Protein AF-A0A662W318-F1 (afdb_monomer)

Nearest PDB structures (foldseek):
  7unj-assembly1_B  TM=3.120E-01  e=8.224E+00  synthetic construct

Structure (mmCIF, N/CA/C/O backbone):
data_AF-A0A662W318-F1
#
_entry.id   AF-A0A662W318-F1
#
loop_
_atom_site.group_PDB
_atom_site.id
_atom_site.type_symbol
_atom_site.label_atom_id
_atom_site.label_alt_id
_atom_site.label_comp_id
_atom_site.label_asym_id
_atom_site.label_entity_id
_atom_site.label_seq_id
_atom_site.pdbx_PDB_ins_code
_atom_site.Cartn_x
_atom_site.Cartn_y
_atom_site.Cartn_z
_atom_site.occupancy
_atom_site.B_iso_or_equiv
_atom_site.auth_seq_id
_atom_site.auth_comp_id
_atom_site.auth_asym_id
_atom_site.auth_atom_id
_atom_site.pdbx_PDB_model_num
ATOM 1 N N . MET A 1 1 ? -10.778 3.373 23.679 1.00 73.56 1 MET A N 1
ATOM 2 C CA . MET A 1 1 ? -11.209 2.081 23.115 1.00 73.56 1 MET A CA 1
ATOM 3 C C . MET A 1 1 ? -10.577 0.962 23.907 1.00 73.56 1 MET A C 1
ATOM 5 O O . MET A 1 1 ? -9.373 1.028 24.153 1.00 73.56 1 MET A O 1
ATOM 9 N N . ASP A 1 2 ? -11.370 -0.031 24.293 1.00 78.94 2 ASP A N 1
ATOM 10 C CA . ASP A 1 2 ? -10.853 -1.264 24.883 1.00 78.94 2 ASP A CA 1
ATOM 11 C C . ASP A 1 2 ? -10.136 -2.110 23.824 1.00 78.94 2 ASP A C 1
ATOM 13 O O . ASP A 1 2 ? -10.453 -2.009 22.635 1.00 78.94 2 ASP A O 1
ATOM 17 N N . PRO A 1 3 ? -9.132 -2.912 24.213 1.00 74.19 3 PRO A N 1
ATOM 18 C CA . PRO A 1 3 ? -8.467 -3.803 23.274 1.00 74.19 3 PRO A CA 1
ATOM 19 C C . PRO A 1 3 ? -9.469 -4.770 22.649 1.00 74.19 3 PRO A C 1
ATOM 21 O O . PRO A 1 3 ? -10.308 -5.345 23.342 1.00 74.19 3 PRO A O 1
ATOM 24 N N . VAL A 1 4 ? -9.327 -5.009 21.349 1.00 80.06 4 VAL A N 1
ATOM 25 C CA . VAL A 1 4 ? -10.030 -6.113 20.701 1.00 80.06 4 VAL A CA 1
ATOM 26 C C . VAL A 1 4 ? -9.379 -7.414 21.173 1.00 80.06 4 VAL A C 1
ATOM 28 O O . VAL A 1 4 ? -8.211 -7.658 20.891 1.00 80.06 4 VAL A O 1
ATOM 31 N N . THR A 1 5 ? -10.118 -8.230 21.921 1.00 80.06 5 THR A N 1
ATOM 32 C CA . THR A 1 5 ? -9.640 -9.516 22.473 1.00 80.06 5 THR A CA 1
ATOM 33 C C . THR A 1 5 ? -10.351 -10.727 21.869 1.00 80.06 5 THR A C 1
ATOM 35 O O . THR A 1 5 ? -9.963 -11.869 22.110 1.00 80.06 5 THR A O 1
ATOM 38 N N . ASP A 1 6 ? -11.392 -10.495 21.068 1.00 86.69 6 ASP A N 1
ATOM 39 C CA . ASP A 1 6 ? -12.140 -11.553 20.400 1.00 86.69 6 ASP A CA 1
ATOM 40 C C . ASP A 1 6 ? -11.316 -12.163 19.256 1.00 86.69 6 ASP A C 1
ATOM 42 O O . ASP A 1 6 ? -10.901 -11.486 18.309 1.00 86.69 6 ASP A O 1
ATOM 46 N N . LYS A 1 7 ? -11.127 -13.484 19.329 1.00 88.31 7 LYS A N 1
ATOM 47 C CA . LYS A 1 7 ? -10.398 -14.276 18.334 1.00 88.31 7 LYS A CA 1
ATOM 48 C C . LYS A 1 7 ? -10.986 -14.149 16.928 1.00 88.31 7 LYS A C 1
ATOM 50 O O . LYS A 1 7 ? -10.227 -14.189 15.966 1.00 88.31 7 LYS A O 1
ATOM 55 N N . LYS A 1 8 ? -12.303 -13.960 16.782 1.00 91.38 8 LYS A N 1
ATOM 56 C CA . LYS A 1 8 ? -12.940 -13.788 15.464 1.00 91.38 8 LYS A CA 1
ATOM 57 C C . LYS A 1 8 ? -12.451 -12.522 14.767 1.00 91.38 8 LYS A C 1
ATOM 59 O O . LYS A 1 8 ? -12.159 -12.552 13.575 1.00 91.38 8 LYS A O 1
ATOM 64 N N . TRP A 1 9 ? -12.310 -11.433 15.520 1.00 89.81 9 TRP A N 1
ATOM 65 C CA . TRP A 1 9 ? -11.774 -10.177 15.000 1.00 89.81 9 TRP A CA 1
ATOM 66 C C . TRP A 1 9 ? -10.293 -10.285 14.656 1.00 89.81 9 TRP A C 1
ATOM 68 O O . TRP A 1 9 ? -9.877 -9.751 13.632 1.00 89.81 9 TRP A O 1
ATOM 78 N N . LEU A 1 10 ? -9.514 -11.009 15.465 1.00 93.50 10 LEU A N 1
ATOM 79 C CA . LEU A 1 10 ? -8.115 -11.298 15.152 1.00 93.50 10 LEU A CA 1
ATOM 80 C C . LEU A 1 10 ? -7.987 -12.090 13.841 1.00 93.50 10 LEU A C 1
ATOM 82 O O . LEU A 1 10 ? -7.207 -11.706 12.976 1.00 93.50 10 LEU A O 1
ATOM 86 N N . CYS A 1 11 ? -8.780 -13.150 13.654 1.00 95.38 11 CYS A N 1
ATOM 87 C CA . CYS A 1 11 ? -8.782 -13.932 12.414 1.00 95.38 11 CYS A CA 1
ATOM 88 C C . CYS A 1 11 ? -9.191 -13.092 11.198 1.00 95.38 11 CYS A C 1
ATOM 90 O O . CYS A 1 11 ? -8.521 -13.142 10.169 1.00 95.38 11 CYS A O 1
ATOM 92 N N . LEU A 1 12 ? -10.256 -12.291 11.316 1.00 95.12 12 LEU A N 1
ATOM 93 C CA . LEU A 1 12 ? -10.679 -11.390 10.243 1.00 95.12 12 LEU A CA 1
ATOM 94 C C . LEU A 1 12 ? -9.572 -10.390 9.888 1.00 95.12 12 LEU A C 1
ATOM 96 O O . LEU A 1 12 ? -9.301 -10.161 8.712 1.00 95.12 12 LEU A O 1
ATOM 100 N N . PHE A 1 13 ? -8.910 -9.829 10.901 1.00 96.69 13 PHE A N 1
ATOM 101 C CA . PHE A 1 13 ? -7.791 -8.918 10.705 1.00 96.69 13 PHE A CA 1
ATOM 102 C C . PHE A 1 13 ? -6.620 -9.597 9.992 1.00 96.69 13 PHE A C 1
ATOM 104 O O . PHE A 1 13 ? -6.065 -9.014 9.070 1.00 96.69 13 PHE A O 1
ATOM 111 N N . VAL A 1 14 ? -6.264 -10.826 10.376 1.00 97.75 14 VAL A N 1
ATOM 112 C CA . VAL A 1 14 ? -5.206 -11.605 9.712 1.00 97.75 14 VAL A CA 1
ATOM 113 C C . VAL A 1 14 ? -5.523 -11.815 8.232 1.00 97.75 14 VAL A C 1
ATOM 115 O O . VAL A 1 14 ? -4.643 -11.631 7.398 1.00 97.75 14 VAL A O 1
ATOM 118 N N . ILE A 1 15 ? -6.772 -12.144 7.893 1.00 97.56 15 ILE A N 1
ATOM 119 C CA . ILE A 1 15 ? -7.188 -12.349 6.499 1.00 97.56 15 ILE A CA 1
ATOM 120 C C . ILE A 1 15 ? -7.100 -11.037 5.715 1.00 97.56 15 ILE A C 1
ATOM 122 O O . ILE A 1 15 ? -6.403 -10.970 4.707 1.00 97.56 15 ILE A O 1
ATOM 126 N N . LEU A 1 16 ? -7.768 -9.978 6.181 1.00 96.19 16 LEU A N 1
ATOM 127 C CA . LEU A 1 16 ? -7.809 -8.700 5.461 1.00 96.19 16 LEU A CA 1
ATOM 128 C C . LEU A 1 16 ? -6.435 -8.024 5.409 1.00 96.19 16 LEU A C 1
ATOM 130 O O . LEU A 1 16 ? -6.032 -7.513 4.368 1.00 96.19 16 LEU A O 1
ATOM 134 N N . GLY A 1 17 ? -5.701 -8.052 6.519 1.00 96.56 17 GLY A N 1
ATOM 135 C CA . GLY A 1 17 ? -4.340 -7.541 6.614 1.00 96.56 17 GLY A CA 1
ATOM 136 C C . GLY A 1 17 ? -3.365 -8.342 5.757 1.00 96.56 17 GLY A C 1
ATOM 137 O O . GLY A 1 17 ? -2.474 -7.753 5.152 1.00 96.56 17 GLY A O 1
ATOM 138 N N . GLY A 1 18 ? -3.543 -9.661 5.648 1.00 96.62 18 GLY A N 1
ATOM 139 C CA . GLY A 1 18 ? -2.732 -10.503 4.773 1.00 96.62 18 GLY A CA 1
ATOM 140 C C . GLY A 1 18 ? -2.992 -10.223 3.295 1.00 96.62 18 GLY A C 1
ATOM 141 O O . GLY A 1 18 ? -2.037 -10.012 2.554 1.00 96.62 18 GLY A O 1
ATOM 142 N N . LEU A 1 19 ? -4.261 -10.093 2.890 1.00 95.44 19 LEU A N 1
ATOM 143 C CA . LEU A 1 19 ? -4.635 -9.675 1.531 1.00 95.44 19 LEU A CA 1
ATOM 144 C C . LEU A 1 19 ? -4.152 -8.254 1.196 1.00 95.44 19 LEU A C 1
ATOM 146 O O . LEU A 1 19 ? -3.750 -7.979 0.071 1.00 95.44 19 LEU A O 1
ATOM 150 N N . GLY A 1 20 ? -4.167 -7.336 2.166 1.00 94.12 20 GLY A N 1
ATOM 151 C CA . GLY A 1 20 ? -3.579 -6.007 1.992 1.00 94.12 20 GLY A CA 1
ATOM 152 C C . GLY A 1 20 ? -2.054 -6.068 1.868 1.00 94.12 20 GLY A C 1
ATOM 153 O O . GLY A 1 20 ? -1.469 -5.421 1.004 1.00 94.12 20 GLY A O 1
ATOM 154 N N . THR A 1 21 ? -1.400 -6.872 2.706 1.00 93.00 21 THR A N 1
ATOM 155 C CA . THR A 1 21 ? 0.062 -7.040 2.707 1.00 93.00 21 THR A CA 1
ATOM 156 C C . THR A 1 21 ? 0.559 -7.730 1.439 1.00 93.00 21 THR A C 1
ATOM 158 O O . THR A 1 21 ? 1.657 -7.428 0.982 1.00 93.00 21 THR A O 1
ATOM 161 N N . SER A 1 22 ? -0.230 -8.605 0.815 1.00 92.69 22 SER A N 1
ATOM 162 C CA . SER A 1 22 ? 0.161 -9.220 -0.454 1.00 92.69 22 SER A CA 1
ATOM 163 C C . SER A 1 22 ? 0.182 -8.243 -1.628 1.00 92.69 22 SER A C 1
ATOM 165 O O . SER A 1 22 ? 0.806 -8.567 -2.623 1.00 92.69 22 SER A O 1
ATOM 167 N N . LEU A 1 23 ? -0.407 -7.043 -1.516 1.00 89.62 23 LEU A N 1
ATOM 168 C CA . LEU A 1 23 ? -0.302 -5.969 -2.524 1.00 89.62 23 LEU A CA 1
ATOM 169 C C . LEU A 1 23 ? 1.053 -5.238 -2.498 1.00 89.62 23 LEU A C 1
ATOM 171 O O . LEU A 1 23 ? 1.235 -4.197 -3.127 1.00 89.62 23 LEU A O 1
ATOM 175 N N . MET A 1 24 ? 2.013 -5.736 -1.729 1.00 83.81 24 MET A N 1
ATOM 176 C CA . MET A 1 24 ? 3.369 -5.220 -1.757 1.00 83.81 24 MET A CA 1
ATOM 177 C C . MET A 1 24 ? 4.024 -5.378 -3.126 1.00 83.81 24 MET A C 1
ATOM 179 O O . MET A 1 24 ? 3.895 -6.399 -3.795 1.00 83.81 24 MET A O 1
ATOM 183 N N . VAL A 1 25 ? 4.810 -4.369 -3.479 1.00 73.75 25 VAL A N 1
ATOM 184 C CA . VAL A 1 25 ? 5.669 -4.346 -4.662 1.00 73.75 25 VAL A CA 1
ATOM 185 C C . VAL A 1 25 ? 7.140 -4.438 -4.248 1.00 73.75 25 VAL A C 1
ATOM 187 O O . VAL A 1 25 ? 7.495 -4.081 -3.124 1.00 73.75 25 VAL A O 1
ATOM 190 N N . ASN A 1 26 ? 7.984 -4.933 -5.159 1.00 67.88 26 ASN A N 1
ATOM 191 C CA . ASN A 1 26 ? 9.424 -5.138 -4.952 1.00 67.88 26 ASN A CA 1
ATOM 192 C C . ASN A 1 26 ? 10.157 -3.886 -4.463 1.00 67.88 26 ASN A C 1
ATOM 194 O O . ASN A 1 26 ? 10.869 -3.925 -3.462 1.00 67.88 26 ASN A O 1
ATOM 198 N N . ALA A 1 27 ? 9.963 -2.783 -5.181 1.00 68.62 27 ALA A N 1
ATOM 199 C CA . ALA A 1 27 ? 10.494 -1.484 -4.818 1.00 68.62 27 ALA A CA 1
ATOM 200 C C . ALA A 1 27 ? 9.381 -0.658 -4.165 1.00 68.62 27 ALA A C 1
ATOM 202 O O . ALA A 1 27 ? 8.252 -0.663 -4.663 1.00 68.62 27 ALA A O 1
ATOM 203 N N . PRO A 1 28 ? 9.667 0.057 -3.069 1.00 70.62 28 PRO A N 1
ATOM 204 C CA . PRO A 1 28 ? 8.662 0.867 -2.407 1.00 70.62 28 PRO A CA 1
ATOM 205 C C . PRO A 1 28 ? 8.172 1.998 -3.327 1.00 70.62 28 PRO A C 1
ATOM 207 O O . PRO A 1 28 ? 8.963 2.722 -3.932 1.00 70.62 28 PRO A O 1
ATOM 210 N N . ALA A 1 29 ? 6.854 2.170 -3.419 1.00 76.56 29 ALA A N 1
ATOM 211 C CA . ALA A 1 29 ? 6.245 3.243 -4.200 1.00 76.56 29 ALA A CA 1
ATOM 212 C C . ALA A 1 29 ? 6.530 4.614 -3.566 1.00 76.56 29 ALA A C 1
ATOM 214 O O . ALA A 1 29 ? 6.418 4.755 -2.348 1.00 76.56 29 ALA A O 1
ATOM 215 N N . ILE A 1 30 ? 6.806 5.647 -4.376 1.00 76.94 30 ILE A N 1
ATOM 216 C CA . ILE A 1 30 ? 7.333 6.932 -3.869 1.00 76.94 30 ILE A CA 1
ATOM 217 C C . ILE A 1 30 ? 6.446 7.614 -2.805 1.00 76.94 30 ILE A C 1
ATOM 219 O O . ILE A 1 30 ? 6.930 8.335 -1.937 1.00 76.94 30 ILE A O 1
ATOM 223 N N . PHE A 1 31 ? 5.133 7.417 -2.847 1.00 78.50 31 PHE A N 1
ATOM 224 C CA . PHE A 1 31 ? 4.226 8.026 -1.866 1.00 78.50 31 PHE A CA 1
ATOM 225 C C . PHE A 1 31 ? 3.641 7.035 -0.863 1.00 78.50 31 PHE A C 1
ATOM 227 O O . PHE A 1 31 ? 2.981 7.454 0.081 1.00 78.50 31 PHE A O 1
ATOM 234 N N . LEU A 1 32 ? 3.824 5.733 -1.083 1.00 82.44 32 LEU A N 1
ATOM 235 C CA . LEU A 1 32 ? 3.030 4.692 -0.420 1.00 82.44 32 LEU A CA 1
ATOM 236 C C . LEU A 1 32 ? 3.887 3.561 0.157 1.00 82.44 32 LEU A C 1
ATOM 238 O O . LEU A 1 32 ? 3.368 2.687 0.850 1.00 82.44 32 LEU A O 1
ATOM 242 N N . GLY A 1 33 ? 5.189 3.553 -0.133 1.00 79.38 33 GLY A N 1
ATOM 243 C CA . GLY A 1 33 ? 6.140 2.567 0.362 1.00 79.38 33 GLY A CA 1
ATOM 244 C C . GLY A 1 33 ? 5.781 1.164 -0.075 1.00 79.38 33 GLY A C 1
ATOM 245 O O . GLY A 1 33 ? 5.418 0.917 -1.223 1.00 79.38 33 GLY A O 1
ATOM 246 N N . TYR A 1 34 ? 5.813 0.247 0.883 1.00 79.19 34 TYR A N 1
ATOM 247 C CA . TYR A 1 34 ? 5.380 -1.136 0.711 1.00 79.19 34 TYR A CA 1
ATOM 248 C C . TYR A 1 34 ? 3.853 -1.307 0.861 1.00 79.19 34 TYR A C 1
ATOM 250 O O . TYR A 1 34 ? 3.370 -2.294 1.419 1.00 79.19 34 TYR A O 1
ATOM 258 N N . GLY A 1 35 ? 3.078 -0.327 0.392 1.00 81.69 35 GLY A N 1
ATOM 259 C CA . GLY A 1 35 ? 1.619 -0.359 0.342 1.00 81.69 35 GLY A CA 1
ATOM 260 C C . GLY A 1 35 ? 0.937 -0.551 1.695 1.00 81.69 35 GLY A C 1
ATOM 261 O O . GLY A 1 35 ? 1.270 0.102 2.684 1.00 81.69 35 GLY A O 1
ATOM 262 N N . PHE A 1 36 ? -0.052 -1.447 1.756 1.00 91.56 36 PHE A N 1
ATOM 263 C CA . PHE A 1 36 ? -0.890 -1.618 2.951 1.00 91.56 36 PHE A CA 1
ATOM 264 C C . PHE A 1 36 ? -0.213 -2.329 4.118 1.00 91.56 36 PHE A C 1
ATOM 266 O O . PHE A 1 36 ? -0.828 -2.464 5.179 1.00 91.56 36 PHE A O 1
ATOM 273 N N . ALA A 1 37 ? 1.035 -2.767 3.980 1.00 90.56 37 ALA A N 1
ATOM 274 C CA . ALA A 1 37 ? 1.737 -3.381 5.094 1.00 90.56 37 ALA A CA 1
ATOM 275 C C . ALA A 1 37 ? 1.864 -2.431 6.293 1.00 90.56 37 ALA A C 1
ATOM 277 O O . ALA A 1 37 ? 1.536 -2.813 7.416 1.00 90.56 37 ALA A O 1
ATOM 278 N N . TYR A 1 38 ? 2.251 -1.172 6.054 1.00 90.44 38 TYR A N 1
ATOM 279 C CA . TYR A 1 38 ? 2.326 -0.165 7.114 1.00 90.44 38 TYR A CA 1
ATOM 280 C C . TYR A 1 38 ? 0.944 0.105 7.728 1.00 90.44 38 TYR A C 1
ATOM 282 O O . TYR A 1 38 ? 0.805 0.126 8.951 1.00 90.44 38 TYR A O 1
ATOM 290 N N . LEU A 1 39 ? -0.099 0.232 6.893 1.00 93.62 39 LEU A N 1
ATOM 291 C CA . LEU A 1 39 ? -1.482 0.399 7.357 1.00 93.62 39 LEU A CA 1
ATOM 292 C C . LEU A 1 39 ? -1.905 -0.759 8.278 1.00 93.62 39 LEU A C 1
ATOM 294 O O . LEU A 1 39 ? -2.481 -0.532 9.341 1.00 93.62 39 LEU A O 1
ATOM 298 N N . THR A 1 40 ? -1.580 -1.991 7.884 1.00 95.75 40 THR A N 1
ATOM 299 C CA . THR A 1 40 ? -1.864 -3.212 8.646 1.00 95.75 40 THR A CA 1
ATOM 300 C C . THR A 1 40 ? -1.126 -3.201 9.982 1.00 95.75 40 THR A C 1
ATOM 302 O O . THR A 1 40 ? -1.735 -3.422 11.024 1.00 95.75 40 THR A O 1
ATOM 305 N N . MET A 1 41 ? 0.165 -2.872 9.997 1.00 95.88 41 MET A N 1
ATOM 306 C CA . MET A 1 41 ? 0.942 -2.764 11.237 1.00 95.88 41 MET A CA 1
ATOM 307 C C . MET A 1 41 ? 0.362 -1.701 12.180 1.00 95.88 41 MET A C 1
ATOM 309 O O . MET A 1 41 ? 0.191 -1.949 13.376 1.00 95.88 41 MET A O 1
ATOM 313 N N . LEU A 1 42 ? -0.002 -0.535 11.640 1.00 95.56 42 LEU A N 1
ATOM 314 C CA . LEU A 1 42 ? -0.526 0.577 12.424 1.00 95.56 42 LEU A CA 1
ATOM 315 C C . LEU A 1 42 ? -1.898 0.254 13.030 1.00 95.56 42 LEU A C 1
ATOM 317 O O . LEU A 1 42 ? -2.103 0.425 14.233 1.00 95.56 42 LEU A O 1
ATOM 321 N N . LEU A 1 43 ? -2.819 -0.287 12.226 1.00 96.69 43 LEU A N 1
ATOM 322 C CA . LEU A 1 43 ? -4.121 -0.738 12.717 1.00 96.69 43 LEU A CA 1
ATOM 323 C C . LEU A 1 43 ? -3.973 -1.878 13.732 1.00 96.69 43 LEU A C 1
ATOM 325 O O . LEU A 1 43 ? -4.678 -1.873 14.740 1.00 96.69 43 LEU A O 1
ATOM 329 N N . ALA A 1 44 ? -3.034 -2.809 13.539 1.00 97.31 44 ALA A N 1
ATOM 330 C CA . ALA A 1 44 ? -2.782 -3.869 14.511 1.00 97.31 44 ALA A CA 1
ATOM 331 C C . ALA A 1 44 ? -2.327 -3.295 15.864 1.00 97.31 44 ALA A C 1
ATOM 333 O O . ALA A 1 44 ? -2.894 -3.631 16.909 1.00 97.31 44 ALA A O 1
ATOM 334 N N . ALA A 1 45 ? -1.360 -2.370 15.849 1.00 97.12 45 ALA A N 1
ATOM 335 C CA . ALA A 1 45 ? -0.878 -1.686 17.048 1.00 97.12 45 ALA A CA 1
ATOM 336 C C . ALA A 1 45 ? -1.997 -0.915 17.777 1.00 97.12 45 ALA A C 1
ATOM 338 O O . ALA A 1 45 ? -2.027 -0.853 19.014 1.00 97.12 45 ALA A O 1
ATOM 339 N N . TRP A 1 46 ? -2.937 -0.352 17.017 1.00 96.69 46 TRP A N 1
ATOM 340 C CA . TRP A 1 46 ? -4.060 0.432 17.524 1.00 96.69 46 TRP A CA 1
ATOM 341 C C . TRP A 1 46 ? -5.328 -0.360 17.834 1.00 96.69 46 TRP A C 1
ATOM 343 O O . TRP A 1 46 ? -6.219 0.175 18.486 1.00 96.69 46 TRP A O 1
ATOM 353 N N . LEU A 1 47 ? -5.451 -1.626 17.462 1.00 95.69 47 LEU A N 1
ATOM 354 C CA . LEU A 1 47 ? -6.639 -2.423 17.793 1.00 95.69 47 LEU A CA 1
ATOM 355 C C . LEU A 1 47 ? -6.351 -3.461 18.878 1.00 95.69 47 LEU A C 1
ATOM 357 O O . LEU A 1 47 ? -7.192 -3.686 19.750 1.00 95.69 47 LEU A O 1
ATOM 361 N N . PHE A 1 48 ? -5.137 -4.005 18.907 1.00 96.19 48 PHE A N 1
ATOM 362 C CA . PHE A 1 48 ? -4.789 -5.147 19.747 1.00 96.19 48 PHE A CA 1
ATOM 363 C C . PHE A 1 48 ? -3.785 -4.789 20.851 1.00 96.19 48 PHE A C 1
ATOM 365 O O . PHE A 1 48 ? -3.071 -3.782 20.780 1.00 96.19 48 PHE A O 1
ATOM 372 N N . LYS A 1 49 ? -3.728 -5.612 21.909 1.00 95.75 49 LYS A N 1
ATOM 373 C CA . LYS A 1 49 ? -2.632 -5.578 22.898 1.00 95.75 49 LYS A CA 1
ATOM 374 C C . LYS A 1 49 ? -1.322 -6.049 22.248 1.00 95.75 49 LYS A C 1
ATOM 376 O O . LYS A 1 49 ? -1.389 -6.741 21.239 1.00 95.75 49 LYS A O 1
ATOM 381 N N . PRO A 1 50 ? -0.141 -5.743 22.818 1.00 96.81 50 PRO A N 1
ATOM 382 C CA . PRO A 1 50 ? 1.140 -5.983 22.146 1.00 96.81 50 PRO A CA 1
ATOM 383 C C . PRO A 1 50 ? 1.335 -7.408 21.623 1.00 96.81 50 PRO A C 1
ATOM 385 O O . PRO A 1 50 ? 1.691 -7.591 20.462 1.00 96.81 50 PRO A O 1
ATOM 388 N N . ARG A 1 51 ? 1.022 -8.420 22.444 1.00 96.31 51 ARG A N 1
ATOM 389 C CA . ARG A 1 51 ? 1.095 -9.832 22.042 1.00 96.31 51 ARG A CA 1
ATOM 390 C C . ARG A 1 51 ? 0.194 -10.136 20.843 1.00 96.31 51 ARG A C 1
ATOM 392 O O . ARG A 1 51 ? 0.640 -10.759 19.888 1.00 96.31 51 ARG A O 1
ATOM 399 N N . ASP A 1 52 ? -1.054 -9.692 20.890 1.00 96.75 52 ASP A N 1
ATOM 400 C CA . ASP A 1 52 ? -2.034 -9.976 19.843 1.00 96.75 52 ASP A CA 1
ATOM 401 C C . ASP A 1 52 ? -1.752 -9.161 18.576 1.00 96.75 52 ASP A C 1
ATOM 403 O O . ASP A 1 52 ? -1.933 -9.672 17.481 1.00 96.75 52 ASP A O 1
ATOM 407 N N . ALA A 1 53 ? -1.225 -7.938 18.704 1.00 97.25 53 ALA A N 1
ATOM 408 C CA . ALA A 1 53 ? -0.761 -7.132 17.576 1.00 97.25 53 ALA A CA 1
ATOM 409 C C . ALA A 1 53 ? 0.409 -7.815 16.849 1.00 97.25 53 ALA A C 1
ATOM 411 O O . ALA A 1 53 ? 0.413 -7.884 15.623 1.00 97.25 53 ALA A O 1
ATOM 412 N N . PHE A 1 54 ? 1.364 -8.376 17.599 1.00 97.62 54 PHE A N 1
ATOM 413 C CA . PHE A 1 54 ? 2.441 -9.191 17.034 1.00 97.62 54 PHE A CA 1
ATOM 414 C C . PHE A 1 54 ? 1.886 -10.402 16.279 1.00 97.62 54 PHE A C 1
ATOM 416 O O . PHE A 1 54 ? 2.240 -10.613 15.122 1.00 97.62 54 PHE A O 1
ATOM 423 N N . LEU A 1 55 ? 0.981 -11.168 16.899 1.00 97.38 55 LEU A N 1
ATOM 424 C CA . LEU A 1 55 ? 0.380 -12.349 16.271 1.00 97.38 55 LEU A CA 1
ATOM 425 C C . LEU A 1 55 ? -0.477 -11.992 15.049 1.00 97.38 55 LEU A C 1
ATOM 427 O O . LEU A 1 55 ? -0.462 -12.730 14.069 1.00 97.38 55 LEU A O 1
ATOM 431 N N . ALA A 1 56 ? -1.186 -10.863 15.086 1.00 97.62 56 ALA A N 1
ATOM 432 C CA . ALA A 1 56 ? -1.980 -10.357 13.972 1.00 97.62 56 ALA A CA 1
ATOM 433 C C . ALA A 1 56 ? -1.098 -10.058 12.756 1.00 97.62 56 ALA A C 1
ATOM 435 O O . ALA A 1 56 ? -1.394 -10.515 11.654 1.00 97.62 56 ALA A O 1
ATOM 436 N N . VAL A 1 57 ? 0.001 -9.324 12.959 1.00 97.94 57 VAL A N 1
ATOM 437 C CA . VAL A 1 57 ? 0.933 -8.984 11.875 1.00 97.94 57 VAL A CA 1
ATOM 438 C C . VAL A 1 57 ? 1.681 -10.218 11.393 1.00 97.94 57 VAL A C 1
ATOM 440 O O . VAL A 1 57 ? 1.795 -10.395 10.188 1.00 97.94 57 VAL A O 1
ATOM 443 N N . LEU A 1 58 ? 2.129 -11.096 12.295 1.00 97.94 58 LEU A N 1
ATOM 444 C CA . LEU A 1 58 ? 2.782 -12.352 11.920 1.00 97.94 58 LEU A CA 1
ATOM 445 C C . LEU A 1 58 ? 1.848 -13.241 11.089 1.00 97.94 58 LEU A C 1
ATOM 447 O O . LEU A 1 58 ? 2.243 -13.752 10.048 1.00 97.94 58 LEU A O 1
ATOM 451 N N . GLY A 1 59 ? 0.597 -13.401 11.521 1.00 97.88 59 GLY A N 1
ATOM 452 C CA . GLY A 1 59 ? -0.402 -14.161 10.776 1.00 97.88 59 GLY A CA 1
ATOM 453 C C . GLY A 1 59 ? -0.684 -13.549 9.405 1.00 97.88 59 GLY A C 1
ATOM 454 O O . GLY A 1 59 ? -0.725 -14.273 8.415 1.00 97.88 59 GLY A O 1
ATOM 455 N N . ALA A 1 60 ? -0.839 -12.223 9.334 1.00 97.88 60 ALA A N 1
ATOM 456 C CA . ALA A 1 60 ? -1.079 -11.509 8.082 1.00 97.88 60 ALA A CA 1
ATOM 457 C C . ALA A 1 60 ? 0.092 -11.656 7.097 1.00 97.88 60 ALA A C 1
ATOM 459 O O . ALA A 1 60 ? -0.126 -11.950 5.923 1.00 97.88 60 ALA A O 1
ATOM 460 N N . THR A 1 61 ? 1.335 -11.497 7.557 1.00 96.19 61 THR A N 1
ATOM 461 C CA . THR A 1 61 ? 2.517 -11.617 6.691 1.00 96.19 61 THR A CA 1
ATOM 462 C C . THR A 1 61 ? 2.754 -13.060 6.247 1.00 96.19 61 THR A C 1
ATOM 464 O O . THR A 1 61 ? 3.079 -13.271 5.081 1.00 96.19 61 THR A O 1
ATOM 467 N N . ILE A 1 62 ? 2.515 -14.058 7.110 1.00 97.19 62 ILE A N 1
ATOM 468 C CA . ILE A 1 62 ? 2.543 -15.481 6.726 1.00 97.19 62 ILE A CA 1
ATOM 469 C C . ILE A 1 62 ? 1.471 -15.782 5.673 1.00 97.19 62 ILE A C 1
ATOM 471 O O . ILE A 1 62 ? 1.761 -16.454 4.687 1.00 97.19 62 ILE A O 1
ATOM 475 N N . LEU A 1 63 ? 0.248 -15.270 5.846 1.00 96.94 63 LEU A N 1
ATOM 476 C CA . LEU A 1 63 ? -0.834 -15.446 4.873 1.00 96.94 63 LEU A CA 1
ATOM 477 C C . LEU A 1 63 ? -0.501 -14.796 3.519 1.00 96.94 63 LEU A C 1
ATOM 479 O O . LEU A 1 63 ? -0.887 -15.321 2.478 1.00 96.94 63 LEU A O 1
ATOM 483 N N . ALA A 1 64 ? 0.232 -13.681 3.524 1.00 95.31 64 ALA A N 1
ATOM 484 C CA . ALA A 1 64 ? 0.664 -12.995 2.311 1.00 95.31 64 ALA A CA 1
ATOM 485 C C . ALA A 1 64 ? 1.771 -13.746 1.542 1.00 95.31 64 ALA A C 1
ATOM 487 O O . ALA A 1 64 ? 1.841 -13.613 0.322 1.00 95.31 64 ALA A O 1
ATOM 488 N N . LEU A 1 65 ? 2.608 -14.551 2.217 1.00 93.50 65 LEU A N 1
ATOM 489 C CA . LEU A 1 65 ? 3.741 -15.275 1.610 1.00 93.50 65 LEU A CA 1
ATOM 490 C C . LEU A 1 65 ? 3.421 -15.994 0.289 1.00 93.50 65 LEU A C 1
ATOM 492 O O . LEU A 1 65 ? 4.140 -15.749 -0.680 1.00 93.50 65 LEU A O 1
ATOM 496 N N . PRO A 1 66 ? 2.397 -16.869 0.195 1.00 91.88 66 PRO A N 1
ATOM 497 C CA . PRO A 1 66 ? 2.117 -17.587 -1.047 1.00 91.88 66 PRO A CA 1
ATOM 498 C C . PRO A 1 66 ? 1.790 -16.645 -2.209 1.00 91.88 66 PRO A C 1
ATOM 500 O O . PRO A 1 66 ? 2.251 -16.883 -3.319 1.00 91.88 66 PRO A O 1
ATOM 503 N N . PHE A 1 67 ? 1.072 -15.549 -1.952 1.00 91.00 67 PHE A N 1
ATOM 504 C CA . PHE A 1 67 ? 0.756 -14.532 -2.962 1.00 91.00 67 PHE A CA 1
ATOM 505 C C . PHE A 1 67 ? 1.975 -13.696 -3.360 1.00 91.00 67 PHE A C 1
ATOM 507 O O . PHE A 1 67 ? 1.988 -13.087 -4.424 1.00 91.00 67 PHE A O 1
ATOM 514 N N . LEU A 1 68 ? 3.005 -13.650 -2.515 1.00 88.38 68 LEU A N 1
ATOM 515 C CA . LEU A 1 68 ? 4.224 -12.903 -2.794 1.00 88.38 68 LEU A CA 1
ATOM 516 C C . LEU A 1 68 ? 5.276 -13.749 -3.527 1.00 88.38 68 LEU A C 1
ATOM 518 O O . LEU A 1 68 ? 5.848 -13.311 -4.524 1.00 88.38 68 LEU A O 1
ATOM 522 N N . ILE A 1 69 ? 5.489 -14.987 -3.079 1.00 88.00 69 ILE A N 1
ATOM 523 C CA . ILE A 1 69 ? 6.579 -15.853 -3.550 1.00 88.00 69 ILE A CA 1
ATOM 524 C C . ILE A 1 69 ? 6.180 -16.679 -4.770 1.00 88.00 69 ILE A C 1
ATOM 526 O O . ILE A 1 69 ? 6.929 -16.703 -5.743 1.00 88.00 69 ILE A O 1
ATOM 530 N N . LEU A 1 70 ? 5.028 -17.365 -4.731 1.00 85.62 70 LEU A N 1
ATOM 531 C CA . LEU A 1 70 ? 4.639 -18.286 -5.807 1.00 85.62 70 LEU A CA 1
ATOM 532 C C . LEU A 1 70 ? 4.531 -17.589 -7.153 1.00 85.62 70 LEU A C 1
ATOM 534 O O . LEU A 1 70 ? 5.068 -18.124 -8.125 1.00 85.62 70 LEU A O 1
ATOM 538 N N . PRO A 1 71 ? 3.879 -16.416 -7.239 1.00 79.75 71 PRO A N 1
ATOM 539 C CA . PRO A 1 71 ? 3.826 -15.767 -8.517 1.00 79.75 71 PRO A CA 1
ATOM 540 C C . PRO A 1 71 ? 5.180 -15.076 -8.778 1.00 79.75 71 PRO A C 1
ATOM 542 O O . PRO A 1 71 ? 5.626 -15.119 -9.911 1.00 79.75 71 PRO A O 1
ATOM 545 N N . LYS A 1 72 ? 5.953 -14.681 -7.743 1.00 80.44 72 LYS A N 1
ATOM 546 C CA . LYS A 1 72 ? 7.241 -13.933 -7.750 1.00 80.44 72 LYS A CA 1
ATOM 547 C C . LYS A 1 72 ? 7.067 -12.408 -7.705 1.00 80.44 72 LYS A C 1
ATOM 549 O O . LYS A 1 72 ? 7.767 -11.691 -8.421 1.00 80.44 72 LYS A O 1
ATOM 554 N N . SER A 1 73 ? 6.103 -11.886 -6.938 1.00 77.31 73 SER A N 1
ATOM 555 C CA . SER A 1 73 ? 5.727 -10.446 -6.932 1.00 77.31 73 SER A CA 1
ATOM 556 C C . SER A 1 73 ? 6.650 -9.597 -6.111 1.00 77.31 73 SER A C 1
ATOM 558 O O . SER A 1 73 ? 6.924 -8.463 -6.508 1.00 77.31 73 SER A O 1
ATOM 560 N N . ALA A 1 74 ? 7.183 -10.199 -5.059 1.00 80.88 74 ALA A N 1
ATOM 561 C CA . ALA A 1 74 ? 8.270 -9.675 -4.275 1.00 80.88 74 ALA A CA 1
ATOM 562 C C . ALA A 1 74 ? 9.471 -10.642 -4.316 1.00 80.88 74 ALA A C 1
ATOM 564 O O . ALA A 1 74 ? 9.294 -11.848 -4.504 1.00 80.88 74 ALA A O 1
ATOM 565 N N . PHE A 1 75 ? 10.687 -10.136 -4.107 1.00 79.25 75 PHE A N 1
ATOM 566 C CA . PHE A 1 75 ? 11.862 -10.966 -3.856 1.00 79.25 75 PHE A CA 1
ATOM 567 C C . PHE A 1 75 ? 11.623 -11.835 -2.624 1.00 79.25 75 PHE A C 1
ATOM 569 O O . PHE A 1 75 ? 11.059 -11.379 -1.620 1.00 79.25 75 PHE A O 1
ATOM 576 N N . THR A 1 76 ? 12.051 -13.092 -2.696 1.00 85.75 76 THR A N 1
ATOM 577 C CA . THR A 1 76 ? 11.845 -14.069 -1.624 1.00 85.75 76 THR A CA 1
ATOM 578 C C . THR A 1 76 ? 12.455 -13.571 -0.317 1.00 85.75 76 THR A C 1
ATOM 580 O O . THR A 1 76 ? 11.801 -13.596 0.722 1.00 85.75 76 THR A O 1
ATOM 583 N N . GLU A 1 77 ? 13.665 -13.027 -0.375 1.00 83.69 77 GLU A N 1
ATOM 584 C CA . GLU A 1 77 ? 14.441 -12.508 0.750 1.00 83.69 77 GLU A CA 1
ATOM 585 C C . GLU A 1 77 ? 13.714 -11.341 1.424 1.00 83.69 77 GLU A C 1
ATOM 587 O O . GLU A 1 77 ? 13.498 -11.352 2.637 1.00 83.69 77 GLU A O 1
ATOM 592 N N . VAL A 1 78 ? 13.248 -10.373 0.629 1.00 80.56 78 VAL A N 1
ATOM 593 C CA . VAL A 1 78 ? 12.464 -9.223 1.109 1.00 80.56 78 VAL A CA 1
ATOM 594 C C . VAL A 1 78 ? 11.168 -9.701 1.756 1.00 80.56 78 VAL A C 1
ATOM 596 O O . VAL A 1 78 ? 10.776 -9.219 2.819 1.00 80.56 78 VAL A O 1
ATOM 599 N N . THR A 1 79 ? 10.511 -10.689 1.154 1.00 86.81 79 THR A N 1
ATOM 600 C CA . THR A 1 79 ? 9.274 -11.270 1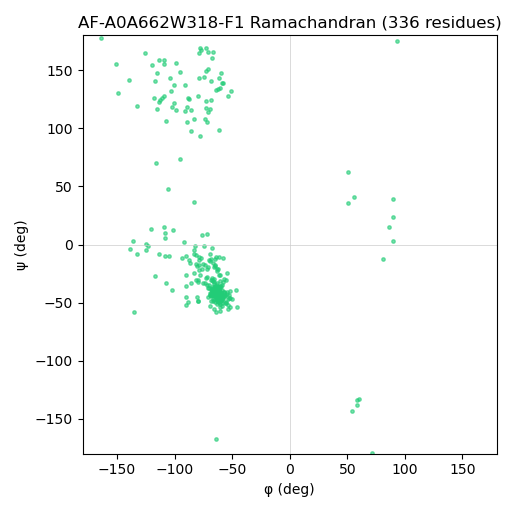.677 1.00 86.81 79 THR A CA 1
ATOM 601 C C . THR A 1 79 ? 9.503 -11.970 3.023 1.00 86.81 79 THR A C 1
ATOM 603 O O . THR A 1 79 ? 8.747 -11.744 3.970 1.00 86.81 79 THR A O 1
ATOM 606 N N . LEU A 1 80 ? 10.570 -12.761 3.153 1.00 88.69 80 LEU A N 1
ATOM 607 C CA . LEU A 1 80 ? 10.940 -13.426 4.405 1.00 88.69 80 LEU A CA 1
ATOM 608 C C . LEU A 1 80 ? 11.316 -12.413 5.494 1.00 88.69 80 LEU A C 1
ATOM 610 O O . LEU A 1 80 ? 10.840 -12.520 6.627 1.00 88.69 80 LEU A O 1
ATOM 614 N N . LEU A 1 81 ? 12.090 -11.380 5.150 1.00 85.00 81 LEU A N 1
ATOM 615 C CA . LEU A 1 81 ? 12.413 -10.285 6.067 1.00 85.00 81 LEU A CA 1
ATOM 616 C C . LEU A 1 81 ? 11.151 -9.572 6.563 1.00 85.00 81 LEU A C 1
ATOM 618 O O . LEU A 1 81 ? 11.058 -9.265 7.751 1.00 85.00 81 LEU A O 1
ATOM 622 N N . ASN A 1 82 ? 10.141 -9.374 5.709 1.00 83.81 82 ASN A N 1
ATOM 623 C CA . ASN A 1 82 ? 8.868 -8.783 6.129 1.00 83.81 82 ASN A CA 1
ATOM 624 C C . ASN A 1 82 ? 8.141 -9.622 7.187 1.00 83.81 82 ASN A C 1
ATOM 626 O O . ASN A 1 82 ? 7.544 -9.050 8.101 1.00 83.81 82 ASN A O 1
ATOM 630 N N . VAL A 1 83 ? 8.200 -10.953 7.096 1.00 92.00 83 VAL A N 1
ATOM 631 C CA . VAL A 1 83 ? 7.610 -11.849 8.104 1.00 92.00 83 VAL A CA 1
ATOM 632 C C . VAL A 1 83 ? 8.351 -11.754 9.435 1.00 92.00 83 VAL A C 1
ATOM 634 O O . VAL A 1 83 ? 7.713 -11.771 10.485 1.00 92.00 83 VAL A O 1
ATOM 637 N N . LEU A 1 84 ? 9.678 -11.616 9.409 1.00 90.56 84 LEU A N 1
ATOM 638 C CA . LEU A 1 84 ? 10.503 -11.582 10.618 1.00 90.56 84 LEU A CA 1
ATOM 639 C C . LEU A 1 84 ? 10.481 -10.210 11.308 1.00 90.56 84 LEU A C 1
ATOM 641 O O . LEU A 1 84 ? 10.266 -10.116 12.516 1.00 90.56 84 LEU A O 1
ATOM 645 N N . VAL A 1 85 ? 10.686 -9.136 10.547 1.00 90.19 85 VAL A N 1
ATOM 646 C CA . VAL A 1 85 ? 10.938 -7.793 11.088 1.00 90.19 85 VAL A CA 1
ATOM 647 C C . VAL A 1 85 ? 9.645 -7.095 11.507 1.00 90.19 85 VAL A C 1
ATOM 649 O O . VAL A 1 85 ? 9.570 -6.509 12.587 1.00 90.19 85 VAL A O 1
ATOM 652 N N . ARG A 1 86 ? 8.591 -7.147 10.688 1.00 91.75 86 ARG A N 1
ATOM 653 C CA . ARG A 1 86 ? 7.398 -6.310 10.907 1.00 91.75 86 ARG A CA 1
ATOM 654 C C . ARG A 1 86 ? 6.586 -6.656 12.153 1.00 91.75 86 ARG A C 1
ATOM 656 O O . ARG A 1 86 ? 6.135 -5.717 12.818 1.00 91.75 86 ARG A O 1
ATOM 663 N N . PRO A 1 87 ? 6.408 -7.932 12.539 1.00 95.69 87 PRO A N 1
ATOM 664 C CA . PRO A 1 87 ? 5.790 -8.258 13.820 1.00 95.69 87 PRO A CA 1
ATOM 665 C C . PRO A 1 87 ? 6.603 -7.710 15.000 1.00 95.69 87 PRO A C 1
ATOM 667 O O . PRO A 1 87 ? 6.030 -7.101 15.907 1.00 95.69 87 PRO A O 1
ATOM 670 N N . LEU A 1 88 ? 7.937 -7.844 14.951 1.00 94.38 88 LEU A N 1
ATOM 671 C CA . LEU A 1 88 ? 8.851 -7.339 15.983 1.00 94.38 88 LEU A CA 1
ATOM 672 C C . LEU A 1 88 ? 8.802 -5.817 16.109 1.00 94.38 88 LEU A C 1
ATOM 674 O O . LEU A 1 88 ? 8.860 -5.306 17.221 1.00 94.38 88 LEU A O 1
ATOM 678 N N . VAL A 1 89 ? 8.642 -5.103 14.995 1.00 92.88 89 VAL A N 1
ATOM 679 C CA . VAL A 1 89 ? 8.498 -3.640 14.963 1.00 92.88 89 VAL A CA 1
ATOM 680 C C . VAL A 1 89 ? 7.101 -3.186 15.421 1.00 92.88 89 VAL A C 1
ATOM 682 O O . VAL A 1 89 ? 6.958 -2.156 16.082 1.00 92.88 89 VAL A O 1
ATOM 685 N N . THR A 1 90 ? 6.057 -3.973 15.153 1.00 95.62 90 THR A N 1
ATOM 686 C CA . THR A 1 90 ? 4.676 -3.649 15.561 1.00 95.62 90 THR A CA 1
ATOM 687 C C . THR A 1 90 ? 4.460 -3.802 17.068 1.00 95.62 90 THR A C 1
ATOM 689 O O . THR A 1 90 ? 3.718 -3.029 17.679 1.00 95.62 90 THR A O 1
ATOM 692 N N . TYR A 1 91 ? 5.116 -4.781 17.694 1.00 96.75 91 TYR A N 1
ATOM 693 C CA . TYR A 1 91 ? 5.010 -5.036 19.131 1.00 96.75 91 TYR A CA 1
ATOM 694 C C . TYR A 1 91 ? 5.312 -3.798 20.012 1.00 96.75 91 TYR A C 1
ATOM 696 O O . TYR A 1 91 ? 4.437 -3.404 20.795 1.00 96.75 91 TYR A O 1
ATOM 704 N N . PRO A 1 92 ? 6.478 -3.124 19.895 1.00 96.25 92 PRO A N 1
ATOM 705 C CA . PRO A 1 92 ? 6.766 -1.915 20.660 1.00 96.25 92 PRO A CA 1
ATOM 706 C C . PRO A 1 92 ? 5.834 -0.759 20.284 1.00 96.25 92 PRO A C 1
ATOM 708 O O . PRO A 1 92 ? 5.400 -0.030 21.175 1.00 96.25 92 PRO A O 1
ATOM 711 N N . ALA A 1 93 ? 5.432 -0.620 19.015 1.00 95.88 93 ALA A N 1
ATOM 712 C CA . ALA A 1 93 ? 4.462 0.401 18.613 1.00 95.88 93 ALA A CA 1
ATOM 713 C C . ALA A 1 93 ? 3.100 0.222 19.309 1.00 95.88 93 ALA A C 1
ATOM 715 O O . ALA A 1 93 ? 2.481 1.211 19.712 1.00 95.88 93 ALA A O 1
ATOM 716 N N . SER A 1 94 ? 2.656 -1.022 19.522 1.00 97.19 94 SER A N 1
ATOM 717 C CA . SER A 1 94 ? 1.463 -1.321 20.322 1.00 97.19 94 SER A CA 1
ATOM 718 C C . SER A 1 94 ? 1.664 -0.955 21.798 1.00 97.19 94 SER A C 1
ATOM 720 O O . SER A 1 94 ? 0.796 -0.307 22.384 1.00 97.19 94 SER A O 1
ATOM 722 N N . ILE A 1 95 ? 2.815 -1.282 22.406 1.00 97.12 95 ILE A N 1
ATOM 723 C CA . ILE A 1 95 ? 3.128 -0.865 23.791 1.00 97.12 95 ILE A CA 1
ATOM 724 C C . ILE A 1 95 ? 3.011 0.655 23.929 1.00 97.12 95 ILE A C 1
ATOM 726 O O . ILE A 1 95 ? 2.329 1.145 24.833 1.00 97.12 95 ILE A O 1
ATOM 730 N N . ILE A 1 96 ? 3.647 1.386 23.013 1.00 96.94 96 ILE A N 1
ATOM 731 C CA . ILE A 1 96 ? 3.648 2.848 22.987 1.00 96.94 96 ILE A CA 1
ATOM 732 C C . ILE A 1 96 ? 2.229 3.372 22.801 1.00 96.94 96 ILE A C 1
ATOM 734 O O . ILE A 1 96 ? 1.827 4.272 23.530 1.00 96.94 96 ILE A O 1
ATOM 738 N N . ARG A 1 97 ? 1.415 2.776 21.920 1.00 95.44 97 ARG A N 1
ATOM 739 C CA . ARG A 1 97 ? 0.001 3.160 21.784 1.00 95.44 97 ARG A CA 1
ATOM 740 C C . ARG A 1 97 ? -0.721 3.098 23.121 1.00 95.44 97 ARG A C 1
ATOM 742 O O . ARG A 1 97 ? -1.467 4.015 23.454 1.00 95.44 97 ARG A O 1
ATOM 749 N N . TRP A 1 98 ? -0.539 2.012 23.867 1.00 94.06 98 TRP A N 1
ATOM 750 C CA . TRP A 1 98 ? -1.283 1.783 25.106 1.00 94.06 98 TRP A CA 1
ATOM 751 C C . TRP A 1 98 ? -0.788 2.637 26.277 1.00 94.06 98 TRP A C 1
ATOM 753 O O . TRP A 1 98 ? -1.520 2.777 27.252 1.00 94.06 98 TRP A O 1
ATOM 763 N N . ARG A 1 99 ? 0.416 3.213 26.181 1.00 94.38 99 ARG A N 1
ATOM 764 C CA . ARG A 1 99 ? 1.005 4.090 27.206 1.00 94.38 99 ARG A CA 1
ATOM 765 C C . ARG A 1 99 ? 0.933 5.579 26.859 1.00 94.38 99 ARG A C 1
ATOM 767 O O . ARG A 1 99 ? 0.692 6.395 27.737 1.00 94.38 99 ARG A O 1
ATOM 774 N N . ASN A 1 100 ? 1.140 5.926 25.593 1.00 95.25 100 ASN A N 1
ATOM 775 C CA . ASN A 1 100 ? 1.381 7.290 25.109 1.00 95.25 100 ASN A CA 1
ATOM 776 C C . ASN A 1 100 ? 0.398 7.728 24.007 1.00 95.25 100 ASN A C 1
ATOM 778 O O . ASN A 1 100 ? 0.413 8.884 23.592 1.00 95.25 100 ASN A O 1
ATOM 782 N N . GLY A 1 101 ? -0.472 6.830 23.540 1.00 93.94 101 GLY A N 1
ATOM 783 C CA . GLY A 1 101 ? -1.534 7.133 22.584 1.00 93.94 101 GLY A CA 1
ATOM 784 C C . GLY A 1 101 ? -1.175 6.910 21.103 1.00 93.94 101 GLY A C 1
ATOM 785 O O . GLY A 1 101 ? -0.038 6.572 20.761 1.00 93.94 101 GLY A O 1
ATOM 786 N N . PRO A 1 102 ? -2.161 7.075 20.195 1.00 93.06 102 PRO A N 1
ATOM 787 C CA . PRO A 1 102 ? -2.029 6.707 18.781 1.00 93.06 102 PRO A CA 1
ATOM 788 C C . PRO A 1 102 ? -0.978 7.508 18.004 1.00 93.06 102 PRO A C 1
ATOM 790 O O . PRO A 1 102 ? -0.271 6.932 17.184 1.00 93.06 102 PRO A O 1
ATOM 793 N N . LEU A 1 103 ? -0.843 8.813 18.274 1.00 92.81 103 LEU A N 1
ATOM 794 C CA . LEU A 1 103 ? 0.104 9.676 17.555 1.00 92.81 103 LEU A CA 1
ATOM 795 C C . LEU A 1 103 ? 1.553 9.240 17.791 1.00 92.81 103 LEU A C 1
ATOM 797 O O . LEU A 1 103 ? 2.291 9.017 16.837 1.00 92.81 103 LEU A O 1
ATOM 801 N N . VAL A 1 104 ? 1.942 9.071 19.058 1.00 93.50 104 VAL A N 1
ATOM 802 C CA . VAL A 1 104 ? 3.302 8.639 19.415 1.00 93.50 104 VAL A CA 1
ATOM 803 C C . VAL A 1 104 ? 3.571 7.244 18.856 1.00 93.50 104 VAL A C 1
ATOM 805 O O . VAL A 1 104 ? 4.635 7.003 18.305 1.00 93.50 104 VAL A O 1
ATOM 808 N N . SER A 1 105 ? 2.577 6.352 18.903 1.00 94.25 105 SER A N 1
ATOM 809 C CA . SER A 1 105 ? 2.664 5.026 18.285 1.00 94.25 105 SER A CA 1
ATOM 810 C C . SER A 1 105 ? 2.918 5.079 16.776 1.00 94.25 105 SER A C 1
ATOM 812 O O . SER A 1 105 ? 3.810 4.378 16.308 1.00 94.25 105 SER A O 1
ATOM 814 N N . ALA A 1 106 ? 2.200 5.925 16.025 1.00 92.56 106 ALA A N 1
ATOM 815 C CA . ALA A 1 106 ? 2.435 6.102 14.590 1.00 92.56 106 ALA A CA 1
ATOM 816 C C . ALA A 1 106 ? 3.840 6.630 14.302 1.00 92.56 106 ALA A C 1
ATOM 818 O O . ALA A 1 106 ? 4.538 6.061 13.471 1.00 92.56 106 ALA A O 1
ATOM 819 N N . LEU A 1 107 ? 4.272 7.677 15.013 1.00 91.06 107 LEU A N 1
ATOM 820 C CA . LEU A 1 107 ? 5.601 8.262 14.829 1.00 91.06 107 LEU A CA 1
ATOM 821 C C . LEU A 1 107 ? 6.710 7.248 15.135 1.00 91.06 107 LEU A C 1
ATOM 823 O O . LEU A 1 107 ? 7.653 7.117 14.359 1.00 91.06 107 LEU A O 1
ATOM 827 N N . SER A 1 108 ? 6.577 6.492 16.229 1.00 91.50 108 SER A N 1
ATOM 828 C CA . SER A 1 108 ? 7.524 5.431 16.578 1.00 91.50 108 SER A CA 1
ATOM 829 C C . SER A 1 108 ? 7.524 4.299 15.555 1.00 91.50 108 SER A C 1
ATOM 831 O O . SER A 1 108 ? 8.593 3.816 15.193 1.00 91.50 108 SER A O 1
ATOM 833 N N . LEU A 1 109 ? 6.350 3.888 15.065 1.00 91.69 109 LEU A N 1
ATOM 834 C CA . LEU A 1 109 ? 6.244 2.855 14.038 1.00 91.69 109 LEU A CA 1
ATOM 835 C C . LEU A 1 109 ? 6.908 3.297 12.732 1.00 91.69 109 LEU A C 1
ATOM 837 O O . LEU A 1 109 ? 7.675 2.527 12.166 1.00 91.69 109 LEU A O 1
ATOM 841 N N . THR A 1 110 ? 6.657 4.531 12.289 1.00 88.44 110 THR A N 1
ATOM 842 C CA . THR A 1 110 ? 7.302 5.109 11.102 1.00 88.44 110 THR A CA 1
ATOM 843 C C . THR A 1 110 ? 8.811 5.149 11.269 1.00 88.44 110 THR A C 1
ATOM 845 O O . THR A 1 110 ? 9.517 4.680 10.391 1.00 88.44 110 THR A O 1
ATOM 848 N N . ALA A 1 111 ? 9.318 5.636 12.406 1.00 86.81 111 ALA A N 1
ATOM 849 C CA . ALA A 1 111 ? 10.757 5.694 12.642 1.00 86.81 111 ALA A CA 1
ATOM 850 C C . ALA A 1 111 ? 11.412 4.302 12.571 1.00 86.81 111 ALA A C 1
ATOM 852 O O . ALA A 1 111 ? 12.433 4.134 11.909 1.00 86.81 111 ALA A O 1
ATOM 853 N N . LEU A 1 112 ? 10.810 3.295 13.213 1.00 86.75 112 LEU A N 1
ATOM 854 C CA . LEU A 1 112 ? 11.323 1.923 13.190 1.00 86.75 112 LEU A CA 1
ATOM 855 C C . LEU A 1 112 ? 11.245 1.292 11.792 1.00 86.75 112 LEU A C 1
ATOM 857 O O . LEU A 1 112 ? 12.170 0.589 11.391 1.00 86.75 112 LEU A O 1
ATOM 861 N N . GLU A 1 113 ? 10.161 1.537 11.056 1.00 83.50 113 GLU A N 1
ATOM 862 C CA . GLU A 1 113 ? 9.976 1.011 9.700 1.00 83.50 113 GLU A CA 1
ATOM 863 C C . GLU A 1 113 ? 10.946 1.663 8.713 1.00 83.50 113 GLU A C 1
ATOM 865 O O . GLU A 1 113 ? 11.621 0.941 7.985 1.00 83.50 113 GLU A O 1
ATOM 870 N N . SER A 1 114 ? 11.131 2.984 8.779 1.00 79.69 114 SER A N 1
ATOM 871 C CA . SER A 1 114 ? 12.118 3.699 7.968 1.00 79.69 114 SER A CA 1
ATOM 872 C C . SER A 1 114 ? 13.545 3.225 8.240 1.00 79.69 114 SER A C 1
ATOM 874 O O . SER A 1 114 ? 14.304 3.039 7.294 1.00 79.69 114 SER A O 1
ATOM 876 N N . ILE A 1 115 ? 13.918 2.970 9.502 1.00 79.69 115 ILE A N 1
ATOM 877 C CA . ILE A 1 115 ? 15.240 2.409 9.835 1.00 79.69 115 ILE A CA 1
ATOM 878 C C . ILE A 1 115 ? 15.403 1.014 9.224 1.00 79.69 115 ILE A C 1
ATOM 880 O O . ILE A 1 115 ? 16.420 0.738 8.588 1.00 79.69 115 ILE A O 1
ATOM 884 N N . ALA A 1 116 ? 14.407 0.138 9.392 1.00 78.56 116 ALA A N 1
ATOM 885 C CA . ALA A 1 116 ? 14.455 -1.214 8.842 1.00 78.56 116 ALA A CA 1
ATOM 886 C C . ALA A 1 116 ? 14.540 -1.199 7.310 1.00 78.56 116 ALA A C 1
ATOM 888 O O . ALA A 1 116 ? 15.336 -1.926 6.719 1.00 78.56 116 ALA A O 1
ATOM 889 N N . ALA A 1 117 ? 13.748 -0.348 6.668 1.00 74.56 117 ALA A N 1
ATOM 890 C CA . ALA A 1 117 ? 13.693 -0.260 5.224 1.00 74.56 117 ALA A CA 1
ATOM 891 C C . ALA A 1 117 ? 14.968 0.375 4.639 1.00 74.56 117 ALA A C 1
ATOM 893 O O . ALA A 1 117 ? 15.467 -0.112 3.626 1.00 74.56 117 ALA A O 1
ATOM 894 N N . LEU A 1 118 ? 15.552 1.379 5.310 1.00 74.88 118 LEU A N 1
ATOM 895 C CA . LEU A 1 118 ? 16.860 1.942 4.959 1.00 74.88 118 LEU A CA 1
ATOM 896 C C . LEU A 1 118 ? 17.972 0.896 5.067 1.00 74.88 118 LEU A C 1
ATOM 898 O O . LEU A 1 118 ? 18.778 0.777 4.149 1.00 74.88 118 LEU A O 1
ATOM 902 N N . ALA A 1 119 ? 17.987 0.106 6.144 1.00 74.56 119 ALA A N 1
ATOM 903 C CA . ALA A 1 119 ? 18.960 -0.969 6.309 1.00 74.56 119 ALA A CA 1
ATOM 904 C C . ALA A 1 119 ? 18.847 -2.014 5.189 1.00 74.56 119 ALA A C 1
ATOM 906 O O . ALA A 1 119 ? 19.859 -2.410 4.621 1.00 74.56 119 ALA A O 1
ATOM 907 N N . ILE A 1 120 ? 17.623 -2.420 4.829 1.00 71.88 120 ILE A N 1
ATOM 908 C CA . ILE A 1 120 ? 17.395 -3.360 3.721 1.00 71.88 120 ILE A CA 1
ATOM 909 C C . ILE A 1 120 ? 17.883 -2.764 2.401 1.00 71.88 120 ILE A C 1
ATOM 911 O O . ILE A 1 120 ? 18.572 -3.448 1.655 1.00 71.88 120 ILE A O 1
ATOM 915 N N . ALA A 1 121 ? 17.572 -1.502 2.114 1.00 68.62 121 ALA A N 1
ATOM 916 C CA . ALA A 1 121 ? 17.968 -0.896 0.850 1.00 68.62 121 ALA A CA 1
ATOM 917 C C . ALA A 1 121 ? 19.470 -0.712 0.683 1.00 68.62 121 ALA A C 1
ATOM 919 O O . ALA A 1 121 ? 19.984 -1.063 -0.374 1.00 68.62 121 ALA A O 1
ATOM 920 N N . ILE A 1 122 ? 20.167 -0.248 1.724 1.00 68.25 122 ILE A N 1
ATOM 921 C CA . ILE A 1 122 ? 21.633 -0.149 1.704 1.00 68.25 122 ILE A CA 1
ATOM 922 C C . ILE A 1 122 ? 22.253 -1.523 1.416 1.00 68.25 122 ILE A C 1
ATOM 924 O O . ILE A 1 122 ? 23.216 -1.617 0.664 1.00 68.25 122 ILE A O 1
ATOM 928 N N . LEU A 1 123 ? 21.701 -2.587 2.004 1.00 67.81 123 LEU A N 1
ATOM 929 C CA . LEU A 1 123 ? 22.251 -3.935 1.874 1.00 67.81 123 LEU A CA 1
ATOM 930 C C . LEU A 1 123 ? 21.890 -4.634 0.553 1.00 67.81 123 LEU A C 1
ATOM 932 O O . LEU A 1 123 ? 22.669 -5.472 0.111 1.00 67.81 123 LEU A O 1
ATOM 936 N N . TYR A 1 124 ? 20.729 -4.343 -0.047 1.00 64.31 124 TYR A N 1
ATOM 937 C CA . TYR A 1 124 ? 20.193 -5.127 -1.173 1.00 64.31 124 TYR A CA 1
ATOM 938 C C . TYR A 1 124 ? 20.044 -4.377 -2.493 1.00 64.31 124 TYR A C 1
ATOM 940 O O . TYR A 1 124 ? 20.030 -5.025 -3.535 1.00 64.31 124 TYR A O 1
ATOM 948 N N . TYR A 1 125 ? 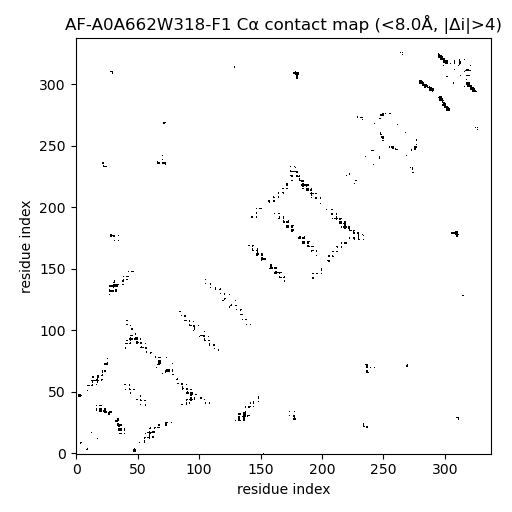19.866 -3.057 -2.474 1.00 61.59 125 TYR A N 1
ATOM 949 C CA . TYR A 1 125 ? 19.464 -2.324 -3.674 1.00 61.59 125 TYR A CA 1
ATOM 950 C C . TYR A 1 125 ? 20.412 -1.189 -4.085 1.00 61.59 125 TYR A C 1
ATOM 952 O O . TYR A 1 125 ? 20.173 -0.558 -5.109 1.00 61.59 125 TYR A O 1
ATOM 960 N N . GLY A 1 126 ? 21.482 -0.940 -3.327 1.00 57.62 126 GLY A N 1
ATOM 961 C CA . GLY A 1 126 ? 22.442 0.120 -3.641 1.00 57.62 126 GLY A CA 1
ATOM 962 C C . GLY A 1 126 ? 21.907 1.543 -3.412 1.00 57.62 126 GLY A C 1
ATOM 963 O O . GLY A 1 126 ? 20.786 1.746 -2.946 1.00 57.62 126 GLY A O 1
ATOM 964 N N . ASP A 1 127 ? 22.757 2.534 -3.701 1.00 55.78 127 ASP A N 1
ATOM 965 C CA . ASP A 1 127 ? 22.584 3.959 -3.341 1.00 55.78 127 ASP A CA 1
ATOM 966 C C . ASP A 1 127 ? 21.600 4.721 -4.267 1.00 55.78 127 ASP A C 1
ATOM 968 O O . ASP A 1 127 ? 21.126 5.819 -3.961 1.00 55.78 127 ASP A O 1
ATOM 972 N N . ASP A 1 128 ? 21.231 4.139 -5.415 1.00 53.78 128 ASP A N 1
ATOM 973 C CA . ASP A 1 128 ? 20.489 4.844 -6.463 1.00 53.78 128 ASP A CA 1
ATOM 974 C C . ASP A 1 128 ? 18.984 4.980 -6.146 1.00 53.78 128 ASP A C 1
ATOM 976 O O . ASP A 1 128 ? 18.137 4.138 -6.440 1.00 53.78 128 ASP A O 1
ATOM 980 N N . GLY A 1 129 ? 18.622 6.109 -5.530 1.00 51.03 129 GLY A N 1
ATOM 981 C CA . GLY A 1 129 ? 17.259 6.666 -5.510 1.00 51.03 129 GLY A CA 1
ATOM 982 C C . GLY A 1 129 ? 16.282 6.064 -4.495 1.00 51.03 129 GLY A C 1
ATOM 983 O O . GLY A 1 129 ? 15.236 6.659 -4.213 1.00 51.03 129 GLY A O 1
ATOM 984 N N . ILE A 1 130 ? 16.626 4.937 -3.879 1.00 55.34 130 ILE A N 1
ATOM 985 C CA . ILE A 1 130 ? 15.781 4.275 -2.879 1.00 55.34 130 ILE A CA 1
ATOM 986 C C . ILE A 1 130 ? 15.771 5.057 -1.553 1.00 55.34 130 ILE A C 1
ATOM 988 O O . ILE A 1 130 ? 14.747 5.110 -0.870 1.00 55.34 130 ILE A O 1
ATOM 992 N N . HIS A 1 131 ? 16.847 5.781 -1.234 1.00 55.59 131 HIS A N 1
ATOM 993 C CA . HIS A 1 131 ? 16.958 6.597 -0.019 1.00 55.59 131 HIS A CA 1
ATOM 994 C C . HIS A 1 131 ? 15.938 7.737 0.069 1.00 55.59 131 HIS A C 1
ATOM 996 O O . HIS A 1 131 ? 15.335 7.939 1.124 1.00 55.59 131 HIS A O 1
ATOM 1002 N N . THR A 1 132 ? 15.710 8.467 -1.031 1.00 49.09 132 THR A N 1
ATOM 1003 C CA . THR A 1 132 ? 14.742 9.582 -1.064 1.00 49.09 132 THR A CA 1
ATOM 1004 C C . THR A 1 132 ? 13.324 9.083 -0.866 1.00 49.09 132 THR A C 1
ATOM 1006 O O . THR A 1 132 ? 12.499 9.743 -0.236 1.00 49.09 132 THR A O 1
ATOM 1009 N N . GLY A 1 133 ? 13.061 7.889 -1.376 1.00 50.25 133 GLY A N 1
ATOM 1010 C CA . GLY A 1 133 ? 11.830 7.209 -1.118 1.00 50.25 133 GLY A CA 1
ATOM 1011 C C . GLY A 1 133 ? 11.646 6.846 0.364 1.00 50.25 133 GLY A C 1
ATOM 1012 O O . GLY A 1 133 ? 10.673 7.237 1.009 1.00 50.25 133 GLY A O 1
ATOM 1013 N N . LEU A 1 134 ? 12.582 6.082 0.921 1.00 53.31 134 LEU A N 1
ATOM 1014 C CA . LEU A 1 134 ? 12.419 5.356 2.187 1.00 53.31 134 LEU A CA 1
ATOM 1015 C C . LEU A 1 134 ? 12.158 6.200 3.444 1.00 53.31 134 LEU A C 1
ATOM 1017 O O . LEU A 1 134 ? 11.802 5.652 4.489 1.00 53.31 134 LEU A O 1
ATOM 1021 N N . ALA A 1 135 ? 12.302 7.521 3.367 1.00 53.19 135 ALA A N 1
ATOM 1022 C CA . ALA A 1 135 ? 12.221 8.402 4.524 1.00 53.19 135 ALA A CA 1
ATOM 1023 C C . ALA A 1 135 ? 10.789 8.720 5.016 1.00 53.19 135 ALA A C 1
ATOM 1025 O O . ALA A 1 135 ? 10.649 9.117 6.17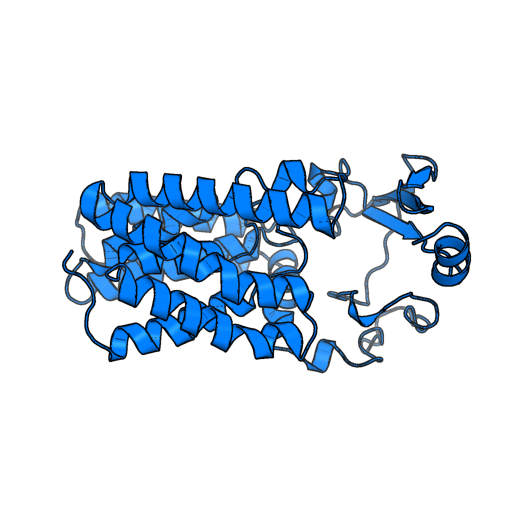1 1.00 53.19 135 ALA A O 1
ATOM 1026 N N . VAL A 1 136 ? 9.724 8.593 4.198 1.00 57.41 136 VAL A N 1
ATOM 1027 C CA . VAL A 1 136 ? 8.386 9.161 4.557 1.00 57.41 136 VAL A CA 1
ATOM 1028 C C . VAL A 1 136 ? 7.177 8.262 4.218 1.00 57.41 136 VAL A C 1
ATOM 1030 O O . VAL A 1 136 ? 6.032 8.563 4.558 1.00 57.41 136 VAL A O 1
ATOM 1033 N N . PHE A 1 137 ? 7.400 7.123 3.574 1.00 66.31 137 PHE A N 1
ATOM 1034 C CA . PHE A 1 137 ? 6.403 6.447 2.746 1.00 66.31 137 PHE A CA 1
ATOM 1035 C C . PHE A 1 137 ? 5.078 5.992 3.376 1.00 66.31 137 PHE A C 1
ATOM 1037 O O . PHE A 1 137 ? 4.022 6.174 2.776 1.00 66.31 137 PHE A O 1
ATOM 1044 N N . GLY A 1 138 ? 5.100 5.362 4.552 1.00 66.12 138 GLY A N 1
ATOM 1045 C CA . GLY A 1 138 ? 3.877 4.815 5.155 1.00 66.12 138 GLY A CA 1
ATOM 1046 C C . GLY A 1 138 ? 2.975 5.885 5.777 1.00 66.12 138 GLY A C 1
ATOM 1047 O O . GLY A 1 138 ? 1.771 5.678 5.953 1.00 66.12 138 GLY A O 1
ATOM 1048 N N . LEU A 1 139 ? 3.540 7.055 6.096 1.00 77.88 139 LEU A N 1
ATOM 1049 C CA . LEU A 1 139 ? 2.862 8.060 6.909 1.00 77.88 139 LEU A CA 1
ATOM 1050 C C . LEU A 1 139 ? 1.658 8.677 6.189 1.00 77.88 139 LEU A C 1
ATOM 1052 O O . LEU A 1 139 ? 0.683 9.026 6.850 1.00 77.88 139 LEU A O 1
ATOM 1056 N N . PHE A 1 140 ? 1.668 8.740 4.855 1.00 87.56 140 PHE A N 1
ATOM 1057 C CA . PHE A 1 140 ? 0.520 9.224 4.081 1.00 87.56 140 PHE A CA 1
ATOM 1058 C C . PHE A 1 140 ? -0.732 8.352 4.253 1.00 87.56 140 PHE A C 1
ATOM 1060 O O . PHE A 1 140 ? -1.848 8.848 4.105 1.00 87.56 140 PHE A O 1
ATOM 1067 N N . LEU A 1 141 ? -0.573 7.081 4.640 1.00 90.62 141 LEU A N 1
ATOM 1068 C CA . LEU A 1 141 ? -1.689 6.191 4.964 1.00 90.62 141 LEU A CA 1
ATOM 1069 C C . LEU A 1 141 ? -2.147 6.311 6.428 1.00 90.62 141 LEU A C 1
ATOM 1071 O O . LEU A 1 141 ? -3.261 5.897 6.755 1.00 90.62 141 LEU A O 1
ATOM 1075 N N . ALA A 1 142 ? -1.344 6.908 7.318 1.00 92.31 142 ALA A N 1
ATOM 1076 C CA . ALA A 1 142 ? -1.669 7.024 8.742 1.00 92.31 142 ALA A CA 1
ATOM 1077 C C . ALA A 1 142 ? -2.953 7.834 9.025 1.00 92.31 142 ALA A C 1
ATOM 1079 O O . ALA A 1 142 ? -3.745 7.397 9.866 1.00 92.31 142 ALA A O 1
ATOM 1080 N N . PRO A 1 143 ? -3.242 8.952 8.323 1.00 94.88 143 PRO A N 1
ATOM 1081 C CA . PRO A 1 143 ? -4.521 9.648 8.448 1.00 94.88 143 PRO A CA 1
ATOM 1082 C C . PRO A 1 143 ? -5.730 8.751 8.149 1.00 94.88 143 PRO A C 1
ATOM 1084 O O . PRO A 1 143 ? -6.711 8.763 8.895 1.00 94.88 143 PRO A O 1
ATOM 1087 N N . PHE A 1 144 ? -5.647 7.917 7.110 1.00 96.19 144 PHE A N 1
ATOM 1088 C CA . PHE A 1 144 ? -6.709 6.973 6.763 1.00 96.19 144 PHE A CA 1
ATOM 1089 C C . PHE A 1 144 ? -6.856 5.881 7.823 1.00 96.19 144 PHE A C 1
ATOM 1091 O O . PHE A 1 144 ? -7.971 5.603 8.268 1.00 96.19 144 PHE A O 1
ATOM 1098 N N . ALA A 1 145 ? -5.736 5.329 8.300 1.00 95.50 145 ALA A N 1
ATOM 1099 C CA . ALA A 1 145 ? -5.719 4.395 9.424 1.00 95.50 145 ALA A CA 1
ATOM 1100 C C . ALA A 1 145 ? -6.447 4.983 10.636 1.00 95.50 145 ALA A C 1
ATOM 1102 O O . ALA A 1 145 ? -7.229 4.302 11.297 1.00 95.50 145 ALA A O 1
ATOM 1103 N N . TYR A 1 146 ? -6.197 6.265 10.922 1.00 96.12 146 TYR A N 1
ATOM 1104 C CA . TYR A 1 146 ? -6.771 6.947 12.074 1.00 96.12 146 TYR A CA 1
ATOM 1105 C C . TYR A 1 146 ? -8.275 7.138 11.902 1.00 96.12 146 TYR A C 1
ATOM 1107 O O . TYR A 1 146 ? -9.030 6.881 12.840 1.00 96.12 146 TYR A O 1
ATOM 1115 N N . ALA A 1 147 ? -8.724 7.507 10.699 1.00 96.44 147 ALA A N 1
ATOM 1116 C CA . ALA A 1 147 ? -10.144 7.598 10.382 1.00 96.44 147 ALA A CA 1
ATOM 1117 C C . ALA A 1 147 ? -10.852 6.243 10.563 1.00 96.44 147 ALA A C 1
ATOM 1119 O O . ALA A 1 147 ? -11.894 6.185 11.218 1.00 96.44 147 ALA A O 1
ATOM 1120 N N . ILE A 1 148 ? -10.263 5.150 10.062 1.00 96.56 148 ILE A N 1
ATOM 1121 C CA . ILE A 1 148 ? -10.786 3.783 10.230 1.00 96.56 148 ILE A CA 1
ATOM 1122 C C . ILE A 1 148 ? -10.850 3.423 11.719 1.00 96.56 148 ILE A C 1
ATOM 1124 O O . ILE A 1 148 ? -11.915 3.077 12.228 1.00 96.56 148 ILE A O 1
ATOM 1128 N N . TYR A 1 149 ? -9.735 3.572 12.438 1.00 95.69 149 TYR A N 1
ATOM 1129 C CA . TYR A 1 149 ? -9.629 3.277 13.866 1.00 95.69 149 TYR A CA 1
ATOM 1130 C C . TYR A 1 149 ? -10.675 4.037 14.696 1.00 95.69 149 TYR A C 1
ATOM 1132 O O . TYR A 1 149 ? -11.415 3.433 15.471 1.00 95.69 149 TYR A O 1
ATOM 1140 N N . ARG A 1 150 ? -10.795 5.354 14.501 1.00 95.06 150 ARG A N 1
ATOM 1141 C CA . ARG A 1 150 ? -11.764 6.190 15.228 1.00 95.06 150 ARG A CA 1
ATOM 1142 C C . ARG A 1 150 ? -13.208 5.882 14.848 1.00 95.06 150 ARG A C 1
ATOM 1144 O O . ARG A 1 150 ? -14.090 6.012 15.693 1.00 95.06 150 ARG A O 1
ATOM 1151 N N . SER A 1 151 ? -13.457 5.460 13.612 1.00 94.19 151 SER A N 1
ATOM 1152 C CA . SER A 1 151 ? -14.785 5.006 13.193 1.00 94.19 151 SER A CA 1
ATOM 1153 C C . SER A 1 151 ? -15.178 3.708 13.894 1.00 94.19 151 SER A C 1
ATOM 1155 O O . SER A 1 151 ? -16.328 3.554 14.290 1.00 94.19 151 SER A O 1
ATOM 1157 N N . LEU A 1 152 ? -14.222 2.803 14.131 1.00 92.88 152 LEU A N 1
ATOM 1158 C CA . LEU A 1 152 ? -14.468 1.545 14.842 1.00 92.88 152 LEU A CA 1
ATOM 1159 C C . LEU A 1 152 ? -14.866 1.733 16.317 1.00 92.88 152 LEU A C 1
ATOM 1161 O O . LEU A 1 152 ? -15.459 0.819 16.891 1.00 92.88 152 LEU A O 1
ATOM 1165 N N . GLU A 1 153 ? -14.586 2.900 16.909 1.00 90.12 153 GLU A N 1
ATOM 1166 C CA . GLU A 1 153 ? -15.031 3.280 18.260 1.00 90.12 153 GLU A CA 1
ATOM 1167 C C . GLU A 1 153 ? -16.511 3.705 18.320 1.00 90.12 153 GLU A C 1
ATOM 1169 O O . GLU A 1 153 ? -17.062 3.862 19.410 1.00 90.12 153 GLU A O 1
ATOM 1174 N N . ARG A 1 154 ? -17.165 3.917 17.171 1.00 88.75 154 ARG A N 1
ATOM 1175 C CA . ARG A 1 154 ? -18.585 4.290 17.099 1.00 88.75 154 ARG A CA 1
ATOM 1176 C C . ARG A 1 154 ? -19.498 3.076 17.301 1.00 88.75 154 ARG A C 1
ATOM 1178 O O . ARG A 1 154 ? -19.074 1.924 17.206 1.00 88.75 154 ARG A O 1
ATOM 1185 N N . GLY A 1 155 ? -20.774 3.342 17.573 1.00 86.12 155 GLY A N 1
ATOM 1186 C CA . GLY A 1 155 ? -21.817 2.321 17.702 1.00 86.12 155 GLY A CA 1
ATOM 1187 C C . GLY A 1 155 ? -22.650 2.156 16.428 1.00 86.12 155 GLY A C 1
ATOM 1188 O O . GLY A 1 155 ? -22.758 3.076 15.620 1.00 86.12 155 GLY A O 1
ATOM 1189 N N . GLY A 1 156 ? -23.268 0.985 16.257 1.00 88.31 156 GLY A N 1
ATOM 1190 C CA . GLY A 1 156 ? -24.282 0.747 15.221 1.00 88.31 156 GLY A CA 1
ATOM 1191 C C . GLY A 1 156 ? -23.806 0.999 13.784 1.00 88.31 156 GLY A C 1
ATOM 1192 O O . GLY A 1 156 ? -22.700 0.614 13.403 1.00 88.31 156 GLY A O 1
ATOM 1193 N N . ALA A 1 157 ? -24.660 1.634 12.976 1.00 89.88 157 ALA A N 1
ATOM 1194 C CA . ALA A 1 157 ? -24.399 1.896 11.559 1.00 89.88 157 ALA A CA 1
ATOM 1195 C C . ALA A 1 157 ? -23.232 2.874 11.324 1.00 89.88 157 ALA A C 1
ATOM 1197 O O . ALA A 1 157 ? -22.491 2.712 10.358 1.00 89.88 157 ALA A O 1
ATOM 1198 N N . GLU A 1 158 ? -23.016 3.840 12.224 1.00 90.69 158 GLU A N 1
ATOM 1199 C CA . GLU A 1 158 ? -21.900 4.796 12.143 1.00 90.69 158 GLU A CA 1
ATOM 1200 C C . GLU A 1 158 ? -20.542 4.098 12.096 1.00 90.69 158 GLU A C 1
ATOM 1202 O O . GLU A 1 158 ? -19.674 4.474 11.308 1.00 90.69 158 GLU A O 1
ATOM 1207 N N . LYS A 1 159 ? -20.385 3.040 12.900 1.00 92.44 159 LYS A N 1
ATOM 1208 C CA . LYS A 1 159 ? -19.184 2.203 12.906 1.00 92.44 159 LYS A CA 1
ATOM 1209 C C . LYS A 1 159 ? -18.890 1.640 11.522 1.00 92.44 159 LYS A C 1
ATOM 1211 O O . LYS A 1 159 ? -17.765 1.725 11.038 1.00 92.44 159 LYS A O 1
ATOM 1216 N N . ILE A 1 160 ? -19.912 1.043 10.912 1.00 92.50 160 ILE A N 1
ATOM 1217 C CA . ILE A 1 160 ? -19.799 0.311 9.652 1.00 92.50 160 ILE A CA 1
ATOM 1218 C C . ILE A 1 160 ? -19.514 1.290 8.515 1.00 92.50 160 ILE A C 1
ATOM 1220 O O . ILE A 1 160 ? -18.528 1.116 7.807 1.00 92.50 160 ILE A O 1
ATOM 1224 N N . VAL A 1 161 ? -20.328 2.340 8.373 1.00 93.31 161 VAL A N 1
ATOM 1225 C CA . VAL A 1 161 ? -20.192 3.296 7.263 1.00 93.31 161 VAL A CA 1
ATOM 1226 C C . VAL A 1 161 ? -18.904 4.111 7.393 1.00 93.31 161 VAL A C 1
ATOM 1228 O O . VAL A 1 161 ? -18.221 4.311 6.394 1.00 93.31 161 VAL A O 1
ATOM 1231 N N . GLY A 1 162 ? -18.522 4.530 8.604 1.00 94.62 162 GLY A N 1
ATOM 1232 C CA . GLY A 1 162 ? -17.271 5.256 8.830 1.00 94.62 162 GLY A CA 1
ATOM 1233 C C . GLY A 1 162 ? -16.031 4.404 8.544 1.00 94.62 162 GLY A C 1
ATOM 1234 O O . GLY A 1 162 ? -15.137 4.836 7.816 1.00 94.62 162 GLY A O 1
ATOM 1235 N N . ALA A 1 163 ? -15.986 3.167 9.060 1.00 94.88 163 ALA A N 1
ATOM 1236 C CA . ALA A 1 163 ? -14.854 2.268 8.831 1.00 94.88 163 ALA A CA 1
ATOM 1237 C C . ALA A 1 163 ? -14.763 1.835 7.362 1.00 94.88 163 ALA A C 1
ATOM 1239 O O . ALA A 1 163 ? -13.663 1.798 6.807 1.00 94.88 163 ALA A O 1
ATOM 1240 N N . PHE A 1 164 ? -15.907 1.566 6.724 1.00 95.56 164 PHE A N 1
ATOM 1241 C CA . PHE A 1 164 ? -15.973 1.304 5.291 1.00 95.56 164 PHE A CA 1
ATOM 1242 C C . PHE A 1 164 ? -15.463 2.516 4.515 1.00 95.56 164 PHE A C 1
ATOM 1244 O O . PHE A 1 164 ? -14.457 2.386 3.832 1.00 95.56 164 PHE A O 1
ATOM 1251 N N . GLY A 1 165 ? -16.052 3.701 4.711 1.00 95.31 165 GLY A N 1
ATOM 1252 C CA . GLY A 1 165 ? -15.655 4.953 4.061 1.00 95.31 165 GLY A CA 1
ATOM 1253 C C . GLY A 1 165 ? -14.156 5.241 4.160 1.00 95.31 165 GLY A C 1
ATOM 1254 O O . GLY A 1 165 ? -13.518 5.525 3.148 1.00 95.31 165 GLY A O 1
ATOM 1255 N N . GLY A 1 166 ? -13.571 5.091 5.352 1.00 96.75 166 GLY A N 1
ATOM 1256 C CA . GLY A 1 166 ? -12.128 5.247 5.550 1.00 96.75 166 GLY A CA 1
ATOM 1257 C C . GLY A 1 166 ? -11.301 4.211 4.786 1.00 96.75 166 GLY A C 1
ATOM 1258 O O . GLY A 1 166 ? -10.271 4.556 4.209 1.00 96.75 166 GLY A O 1
ATOM 1259 N N . SER A 1 167 ? -11.770 2.962 4.732 1.00 96.44 167 SER A N 1
ATOM 1260 C CA . SER A 1 167 ? -11.099 1.874 4.014 1.00 96.44 167 SER A CA 1
ATOM 1261 C C . SER A 1 167 ? -11.141 2.079 2.500 1.00 96.44 167 SER A C 1
ATOM 1263 O O . SER A 1 167 ? -10.093 2.029 1.864 1.00 96.44 167 SER A O 1
ATOM 1265 N N . ILE A 1 168 ? -12.308 2.378 1.913 1.00 96.25 168 ILE A N 1
ATOM 1266 C CA . ILE A 1 168 ? -12.419 2.649 0.467 1.00 96.25 168 ILE A CA 1
ATOM 1267 C C . ILE A 1 168 ? -11.619 3.900 0.079 1.00 96.25 168 ILE A C 1
ATOM 1269 O O . ILE A 1 168 ? -10.926 3.868 -0.934 1.00 96.25 168 ILE A O 1
ATOM 1273 N N . ALA A 1 169 ? -11.655 4.972 0.879 1.00 97.38 169 ALA A N 1
ATOM 1274 C CA . ALA A 1 169 ? -10.853 6.165 0.603 1.00 97.38 169 ALA A CA 1
ATOM 1275 C C . ALA A 1 169 ? -9.347 5.855 0.632 1.00 97.38 169 ALA A C 1
ATOM 1277 O O . ALA A 1 169 ? -8.609 6.308 -0.237 1.00 97.38 169 ALA A O 1
ATOM 1278 N N . CYS A 1 170 ? -8.896 5.032 1.584 1.00 96.38 170 CYS A N 1
ATOM 1279 C CA . CYS A 1 170 ? -7.511 4.570 1.644 1.00 96.38 170 CYS A CA 1
ATOM 1280 C C . CYS A 1 170 ? -7.133 3.733 0.416 1.00 96.38 170 CYS A C 1
ATOM 1282 O O . CYS A 1 170 ? -6.077 3.944 -0.178 1.00 96.38 170 CYS A O 1
ATOM 1284 N N . ILE A 1 171 ? -8.015 2.814 0.015 1.00 95.50 171 ILE A N 1
ATOM 1285 C CA . ILE A 1 171 ? -7.823 1.943 -1.146 1.00 95.50 171 ILE A CA 1
ATOM 1286 C C . ILE A 1 171 ? -7.718 2.760 -2.432 1.00 95.50 171 ILE A C 1
ATOM 1288 O O . ILE A 1 171 ? -6.762 2.594 -3.187 1.00 95.50 171 ILE A O 1
ATOM 1292 N N . ALA A 1 172 ? -8.651 3.682 -2.656 1.00 96.25 172 ALA A N 1
ATOM 1293 C CA . ALA A 1 172 ? -8.631 4.557 -3.821 1.00 96.25 172 ALA A CA 1
ATOM 1294 C C . ALA A 1 172 ? -7.396 5.469 -3.836 1.00 96.25 172 ALA A C 1
ATOM 1296 O O . ALA A 1 172 ? -6.772 5.628 -4.884 1.00 96.25 172 ALA A O 1
ATOM 1297 N N . PHE A 1 173 ? -6.984 5.996 -2.678 1.00 95.44 173 PHE A N 1
ATOM 1298 C CA . PHE A 1 173 ? -5.756 6.778 -2.565 1.00 95.44 173 PHE A CA 1
ATOM 1299 C C . PHE A 1 173 ? -4.518 5.951 -2.936 1.00 95.44 173 PHE A C 1
ATOM 1301 O O . PHE A 1 173 ? -3.709 6.385 -3.755 1.00 95.44 173 PHE A O 1
ATOM 1308 N N . TYR A 1 174 ? -4.399 4.731 -2.412 1.00 93.31 174 TYR A N 1
ATOM 1309 C CA . TYR A 1 174 ? -3.300 3.827 -2.746 1.00 93.31 174 TYR A CA 1
ATOM 1310 C C . TYR A 1 174 ? -3.246 3.522 -4.252 1.00 93.31 174 TYR A C 1
ATOM 1312 O O . TYR A 1 174 ? -2.229 3.764 -4.906 1.00 93.31 174 TYR A O 1
ATOM 1320 N N . PHE A 1 175 ? -4.363 3.081 -4.837 1.00 93.12 175 PHE A N 1
ATOM 1321 C CA . PHE A 1 175 ? -4.424 2.777 -6.269 1.00 93.12 175 PHE A CA 1
ATOM 1322 C C . PHE A 1 175 ? -4.267 4.010 -7.158 1.00 93.12 175 PHE A C 1
ATOM 1324 O O . PHE A 1 175 ? -3.978 3.857 -8.337 1.00 93.12 175 PHE A O 1
ATOM 1331 N N . SER A 1 176 ? -4.417 5.225 -6.632 1.00 94.00 176 SER A N 1
ATOM 1332 C CA . SER A 1 176 ? -4.203 6.449 -7.407 1.00 94.00 176 SER A CA 1
ATOM 1333 C C . SER A 1 176 ? -2.738 6.866 -7.546 1.00 94.00 176 SER A C 1
ATOM 1335 O O . SER A 1 176 ? -2.433 7.682 -8.413 1.00 94.00 176 SER A O 1
ATOM 1337 N N . LEU A 1 177 ? -1.836 6.339 -6.709 1.00 89.56 177 LEU A N 1
ATOM 1338 C CA . LEU A 1 177 ? -0.453 6.830 -6.608 1.00 89.56 177 LEU A CA 1
ATOM 1339 C C . LEU A 1 177 ? 0.616 5.727 -6.539 1.00 89.56 177 LEU A C 1
ATOM 1341 O O . LEU A 1 177 ? 1.795 6.050 -6.397 1.00 89.56 177 LEU A O 1
ATOM 1345 N N . ILE A 1 178 ? 0.247 4.445 -6.642 1.00 87.94 178 ILE A N 1
ATOM 1346 C CA . ILE A 1 178 ? 1.212 3.333 -6.567 1.00 87.94 178 ILE A CA 1
ATOM 1347 C C . ILE A 1 178 ? 2.263 3.380 -7.681 1.00 87.94 178 ILE A C 1
ATOM 1349 O O . ILE A 1 178 ? 3.453 3.239 -7.400 1.00 87.94 178 ILE A O 1
ATOM 1353 N N . THR A 1 179 ? 1.853 3.596 -8.931 1.00 87.31 179 THR A N 1
ATOM 1354 C CA . THR A 1 179 ? 2.772 3.601 -10.077 1.00 87.31 179 THR A CA 1
ATOM 1355 C C . THR A 1 179 ? 2.484 4.771 -10.999 1.00 87.31 179 THR A C 1
ATOM 1357 O O . THR A 1 179 ? 3.354 5.616 -11.173 1.00 87.31 179 THR A O 1
ATOM 1360 N N . PHE A 1 180 ? 1.270 4.876 -11.532 1.00 90.19 180 PHE A N 1
ATOM 1361 C CA . PHE A 1 180 ? 0.843 5.947 -12.431 1.00 90.19 180 PHE A CA 1
ATOM 1362 C C . PHE A 1 180 ? -0.034 6.960 -11.685 1.00 90.19 180 PHE A C 1
ATOM 1364 O O . PHE A 1 180 ? -0.958 6.556 -10.982 1.00 90.19 180 PHE A O 1
ATOM 1371 N N . PRO A 1 181 ? 0.210 8.274 -11.799 1.00 91.19 181 PRO A N 1
ATOM 1372 C CA . PRO A 1 181 ? -0.559 9.258 -11.046 1.00 91.19 181 PRO A CA 1
ATOM 1373 C C . PRO A 1 181 ? -1.981 9.436 -11.610 1.00 91.19 181 PRO A C 1
ATOM 1375 O O . PRO A 1 181 ? -2.186 10.078 -12.637 1.00 91.19 181 PRO A O 1
ATOM 1378 N N . ALA A 1 182 ? -2.987 8.947 -10.884 1.00 94.00 182 ALA A N 1
ATOM 1379 C CA . ALA A 1 182 ? -4.407 9.220 -11.113 1.00 94.00 182 ALA A CA 1
ATOM 1380 C C . ALA A 1 182 ? -4.873 10.383 -10.215 1.00 94.00 182 ALA A C 1
ATOM 1382 O O . ALA A 1 182 ? -5.565 10.206 -9.208 1.00 94.00 182 ALA A O 1
ATOM 1383 N N . VAL A 1 183 ? -4.462 11.601 -10.584 1.00 92.06 183 VAL A N 1
ATOM 1384 C CA . VAL A 1 183 ? -4.643 12.822 -9.773 1.00 92.06 183 VAL A CA 1
ATOM 1385 C C . VAL A 1 183 ? -6.096 13.060 -9.322 1.00 92.06 183 VAL A C 1
ATOM 1387 O O . VAL A 1 183 ? -6.288 13.325 -8.133 1.00 92.06 183 VAL A O 1
ATOM 1390 N N . PRO A 1 184 ? -7.134 12.932 -10.179 1.00 94.19 184 PRO A N 1
ATOM 1391 C CA . PRO A 1 184 ? -8.518 13.134 -9.741 1.00 94.19 184 PRO A CA 1
ATOM 1392 C C . PRO A 1 184 ? -8.931 12.169 -8.624 1.00 94.19 184 PRO A C 1
ATOM 1394 O O . PRO A 1 184 ? -9.523 12.585 -7.628 1.00 94.19 184 PRO A O 1
ATOM 1397 N N . THR A 1 185 ? -8.567 10.890 -8.746 1.00 96.38 185 THR A N 1
ATOM 1398 C CA . THR A 1 185 ? -8.861 9.866 -7.737 1.00 96.38 185 THR A CA 1
ATOM 1399 C C . THR A 1 185 ? -8.137 10.155 -6.422 1.00 96.38 185 THR A C 1
ATOM 1401 O O . THR A 1 185 ? -8.746 10.048 -5.354 1.00 96.38 185 THR A O 1
ATOM 1404 N N . ALA A 1 186 ? -6.870 10.579 -6.485 1.00 95.31 186 ALA A N 1
ATOM 1405 C CA . ALA A 1 186 ? -6.083 10.939 -5.306 1.00 95.31 186 ALA A CA 1
ATOM 1406 C C . ALA A 1 186 ? -6.723 12.105 -4.535 1.00 95.31 186 ALA A C 1
ATOM 1408 O O . ALA A 1 186 ? -6.945 12.012 -3.325 1.00 95.31 186 ALA A O 1
ATOM 1409 N N . LEU A 1 187 ? -7.081 13.182 -5.246 1.00 96.56 187 LEU A N 1
ATOM 1410 C CA . LEU A 1 187 ? -7.701 14.372 -4.659 1.00 96.56 187 LEU A CA 1
ATOM 1411 C C . LEU A 1 187 ? -9.053 14.052 -4.020 1.00 96.56 187 LEU A C 1
ATOM 1413 O O . LEU A 1 187 ? -9.296 14.434 -2.876 1.00 96.56 187 LEU A O 1
ATOM 1417 N N . LEU A 1 188 ? -9.919 13.315 -4.718 1.00 97.62 188 LEU A N 1
ATOM 1418 C CA . LEU A 1 188 ? -11.235 12.956 -4.188 1.00 97.62 188 LEU A CA 1
ATOM 1419 C C . LEU A 1 188 ? -11.136 12.000 -2.987 1.00 97.62 188 LEU A C 1
ATOM 1421 O O . LEU A 1 188 ? -11.922 12.123 -2.048 1.00 97.62 188 LEU A O 1
ATOM 1425 N N . SER A 1 189 ? -10.121 11.133 -2.943 1.00 97.69 189 SER A N 1
ATOM 1426 C CA . SER A 1 189 ? -9.833 10.301 -1.765 1.00 97.69 189 SER A CA 1
ATOM 1427 C C . SER A 1 189 ? -9.400 11.135 -0.552 1.00 97.69 189 SER A C 1
ATOM 1429 O O . SER A 1 189 ? -9.835 10.867 0.569 1.00 97.69 189 SER A O 1
ATOM 1431 N N . ILE A 1 190 ? -8.600 12.188 -0.766 1.00 97.38 190 ILE A N 1
ATOM 1432 C CA . ILE A 1 190 ? -8.231 13.147 0.288 1.00 97.38 190 ILE A CA 1
ATOM 1433 C C . ILE A 1 190 ? -9.460 13.934 0.760 1.00 97.38 190 ILE A C 1
ATOM 1435 O O . ILE A 1 190 ? -9.659 14.086 1.963 1.00 97.38 190 ILE A O 1
ATOM 1439 N N . ILE A 1 191 ? -10.321 14.401 -0.150 1.00 98.06 191 ILE A N 1
ATOM 1440 C CA . ILE A 1 191 ? -11.559 15.105 0.226 1.00 98.06 191 ILE A CA 1
ATOM 1441 C C . ILE A 1 191 ? -12.465 14.192 1.062 1.00 98.06 191 ILE A C 1
ATOM 1443 O O . ILE A 1 191 ? -12.966 14.619 2.103 1.00 98.06 191 ILE A O 1
ATOM 1447 N N . ALA A 1 192 ? -12.629 12.927 0.667 1.00 97.81 192 ALA A N 1
ATOM 1448 C CA . ALA A 1 192 ? -13.388 11.951 1.443 1.00 97.81 192 ALA A CA 1
ATOM 1449 C C . ALA A 1 192 ? -12.798 11.743 2.850 1.00 97.81 192 ALA A C 1
ATOM 1451 O O . ALA A 1 192 ? -13.542 11.707 3.831 1.00 97.81 192 ALA A O 1
ATOM 1452 N N . LEU A 1 193 ? -11.468 11.685 2.977 1.00 97.94 193 LEU A N 1
ATOM 1453 C CA . LEU A 1 193 ? -10.791 11.631 4.274 1.00 97.94 193 LEU A CA 1
ATOM 1454 C C . LEU A 1 193 ? -11.065 12.880 5.130 1.00 97.94 193 LEU A C 1
ATOM 1456 O O . LEU A 1 193 ? -11.358 12.756 6.320 1.00 97.94 193 LEU A O 1
ATOM 1460 N N . LEU A 1 194 ? -11.001 14.079 4.545 1.00 97.75 194 LEU A N 1
ATOM 1461 C CA . LEU A 1 194 ? -11.287 15.329 5.257 1.00 97.75 194 LEU A CA 1
ATOM 1462 C C . LEU A 1 194 ? -12.739 15.382 5.749 1.00 97.75 194 LEU A C 1
ATOM 1464 O O . LEU A 1 194 ? -12.986 15.792 6.885 1.00 97.75 194 LEU A O 1
ATOM 1468 N N . LEU A 1 195 ? -13.688 14.908 4.939 1.00 96.38 195 LEU A N 1
ATOM 1469 C CA . LEU A 1 195 ? -15.088 14.765 5.344 1.00 96.38 195 LEU A CA 1
ATOM 1470 C C . LEU A 1 195 ? -15.245 13.774 6.501 1.00 96.38 195 LEU A C 1
ATOM 1472 O O . LEU A 1 195 ? -15.973 14.059 7.452 1.00 96.38 195 LEU A O 1
ATOM 1476 N N . LEU A 1 196 ? -14.527 12.648 6.474 1.00 96.06 196 LEU A N 1
ATOM 1477 C CA . LEU A 1 196 ? -14.517 11.699 7.588 1.00 96.06 196 LEU A CA 1
ATOM 1478 C C . LEU A 1 196 ? -13.948 12.327 8.864 1.00 96.06 196 LEU A C 1
ATOM 1480 O O . LEU A 1 196 ? -14.508 12.121 9.939 1.00 96.06 196 LEU A O 1
ATOM 1484 N N . PHE A 1 197 ? -12.887 13.132 8.783 1.00 96.50 197 PHE A N 1
ATOM 1485 C CA . PHE A 1 197 ? -12.374 13.854 9.951 1.00 96.50 197 PHE A CA 1
ATOM 1486 C C . PHE A 1 197 ? -13.356 14.891 10.482 1.00 96.50 197 PHE A C 1
ATOM 1488 O O . PHE A 1 197 ? -13.577 14.951 11.693 1.00 96.50 197 PHE A O 1
ATOM 1495 N N . TYR A 1 198 ? -13.991 15.656 9.598 1.00 95.50 198 TYR A N 1
ATOM 1496 C CA . TYR A 1 198 ? -15.043 16.586 9.988 1.00 95.50 198 TYR A CA 1
ATOM 1497 C C . TYR A 1 198 ? -16.189 15.858 10.708 1.00 95.50 198 TYR A C 1
ATOM 1499 O O . TYR A 1 198 ? -16.583 16.251 11.809 1.00 95.50 198 TYR A O 1
ATOM 1507 N N . TRP A 1 199 ? -16.651 14.738 10.149 1.00 94.94 199 TRP A N 1
ATOM 1508 C CA . TRP A 1 199 ? -17.671 13.883 10.752 1.00 94.94 199 TRP A CA 1
ATOM 1509 C C . TRP A 1 199 ? -17.254 13.345 12.128 1.00 94.94 199 TRP A C 1
ATOM 1511 O O . TRP A 1 199 ? -18.025 13.412 13.093 1.00 94.94 199 TRP A O 1
ATOM 1521 N N . LEU A 1 200 ? -16.011 12.870 12.258 1.00 92.75 200 LEU A N 1
ATOM 1522 C CA . LEU A 1 200 ? -15.476 12.360 13.520 1.00 92.75 200 LEU A CA 1
ATOM 1523 C C . LEU A 1 200 ? -15.467 13.425 14.626 1.00 92.75 200 LEU A C 1
ATOM 1525 O O . LEU A 1 200 ? -15.648 13.065 15.794 1.00 92.75 200 LEU A O 1
ATOM 1529 N N . VAL A 1 201 ? -15.297 14.703 14.276 1.00 91.69 201 VAL A N 1
ATOM 1530 C CA . VAL A 1 201 ? -15.354 15.834 15.214 1.00 91.69 201 VAL A CA 1
ATOM 1531 C C . VAL A 1 201 ? -16.798 16.225 15.536 1.00 91.69 201 VAL A C 1
ATOM 1533 O O . VAL A 1 201 ? -17.139 16.367 16.709 1.00 91.69 201 VAL A O 1
ATOM 1536 N N . ARG A 1 202 ? -17.655 16.381 14.520 1.00 88.00 202 ARG A N 1
ATOM 1537 C CA . ARG A 1 202 ? -19.021 16.913 14.681 1.00 88.00 202 ARG A CA 1
ATOM 1538 C C . ARG A 1 202 ? -20.035 15.905 15.220 1.00 88.00 202 ARG A C 1
ATOM 1540 O O . ARG A 1 202 ? -21.051 16.323 15.760 1.00 88.00 202 ARG A O 1
ATOM 1547 N N . ARG A 1 203 ? -19.731 14.601 15.149 1.00 77.62 203 ARG A N 1
ATOM 1548 C CA . ARG A 1 203 ? -20.614 13.498 15.585 1.00 77.62 203 ARG A CA 1
ATOM 1549 C C . ARG A 1 203 ? -21.992 13.532 14.916 1.00 77.62 203 ARG A C 1
ATOM 1551 O O . ARG A 1 203 ? -23.008 13.298 15.560 1.00 77.62 203 ARG A O 1
ATOM 1558 N N . GLU A 1 204 ? -22.003 13.833 13.629 1.00 74.88 204 GLU A N 1
ATOM 1559 C CA . GLU A 1 204 ? -23.220 13.785 12.824 1.00 74.88 204 GLU A CA 1
ATOM 1560 C C . GLU A 1 204 ? -23.575 12.333 12.470 1.00 74.88 204 GLU A C 1
ATOM 1562 O O . GLU A 1 204 ? -22.764 11.427 12.658 1.00 74.88 204 GLU A O 1
ATOM 1567 N N . GLY A 1 205 ? -24.786 12.095 11.961 1.00 85.12 205 GLY A N 1
ATOM 1568 C CA . GLY A 1 205 ? -25.205 10.759 11.528 1.00 85.12 205 GLY A CA 1
ATOM 1569 C C . GLY A 1 205 ? -24.387 10.211 10.347 1.00 85.12 205 GLY A C 1
ATOM 1570 O O . GLY A 1 205 ? -23.361 10.753 9.939 1.00 85.12 205 GLY A O 1
ATOM 1571 N N . VAL A 1 206 ? -24.865 9.126 9.736 1.00 90.81 206 VAL A N 1
ATOM 1572 C CA . VAL A 1 206 ? -24.136 8.394 8.676 1.00 90.81 206 VAL A CA 1
ATOM 1573 C C . VAL A 1 206 ? -23.988 9.144 7.343 1.00 90.81 206 VAL A C 1
ATOM 1575 O O . VAL A 1 206 ? -23.264 8.683 6.461 1.00 90.81 206 VAL A O 1
ATOM 1578 N N . THR A 1 207 ? -24.649 10.292 7.182 1.00 93.25 207 THR A N 1
ATOM 1579 C CA . THR A 1 207 ? -24.730 11.034 5.917 1.00 93.25 207 THR A CA 1
ATOM 1580 C C . THR A 1 207 ? -23.365 11.481 5.401 1.00 93.25 207 THR A C 1
ATOM 1582 O O . THR A 1 207 ? -23.063 11.270 4.230 1.00 93.25 207 THR A O 1
ATOM 1585 N N . ILE A 1 208 ? -22.510 12.059 6.251 1.00 92.69 208 ILE A N 1
ATOM 1586 C CA . ILE A 1 208 ? -21.201 12.565 5.805 1.00 92.69 208 ILE A CA 1
ATOM 1587 C C . ILE A 1 208 ? -20.272 11.428 5.353 1.00 92.69 208 ILE A C 1
ATOM 1589 O O . ILE A 1 208 ? -19.730 11.520 4.250 1.00 92.69 208 ILE A O 1
ATOM 1593 N N . PRO A 1 209 ? -20.110 10.334 6.122 1.00 91.50 209 PRO A N 1
ATOM 1594 C CA . PRO A 1 209 ? -19.388 9.158 5.648 1.00 91.50 209 PRO A CA 1
ATOM 1595 C C . PRO A 1 209 ? -19.933 8.604 4.327 1.00 91.50 209 PRO A C 1
ATOM 1597 O O . PRO A 1 209 ? -19.150 8.252 3.447 1.00 91.50 209 PRO A O 1
ATOM 1600 N N . ALA A 1 210 ? -21.259 8.570 4.155 1.00 93.75 210 ALA A N 1
ATOM 1601 C CA . ALA A 1 210 ? -21.883 8.112 2.915 1.00 93.75 210 ALA A CA 1
ATOM 1602 C C . ALA A 1 210 ? -21.555 9.028 1.721 1.00 93.75 210 ALA A C 1
ATOM 1604 O O . ALA A 1 210 ? -21.225 8.533 0.645 1.00 93.75 210 ALA A O 1
ATOM 1605 N N . ILE A 1 211 ? -21.560 10.352 1.912 1.00 95.62 211 ILE A N 1
ATOM 1606 C CA . ILE A 1 211 ? -21.107 11.312 0.892 1.00 95.62 211 ILE A CA 1
ATOM 1607 C C . ILE A 1 211 ? -19.635 11.065 0.539 1.00 95.62 211 ILE A C 1
ATOM 1609 O O . ILE A 1 211 ? -19.285 11.044 -0.640 1.00 95.62 211 ILE A O 1
ATOM 1613 N N . GLY A 1 212 ? -18.782 10.819 1.539 1.00 94.38 212 GLY A N 1
ATOM 1614 C CA . GLY A 1 212 ? -17.379 10.459 1.321 1.00 94.38 212 GLY A CA 1
ATOM 1615 C C . GLY A 1 212 ? -17.222 9.226 0.424 1.00 94.38 212 GLY A C 1
ATOM 1616 O O . GLY A 1 212 ? -16.432 9.252 -0.515 1.00 94.38 212 GLY A O 1
ATOM 1617 N N . VAL A 1 213 ? -18.026 8.180 0.646 1.00 94.75 213 VAL A N 1
ATOM 1618 C CA . VAL A 1 213 ? -18.054 6.978 -0.211 1.00 94.75 213 VAL A CA 1
ATOM 1619 C C . VAL A 1 213 ? -18.425 7.330 -1.654 1.00 94.75 213 VAL A C 1
ATOM 1621 O O . VAL A 1 213 ? -17.731 6.911 -2.578 1.00 94.75 213 VAL A O 1
ATOM 1624 N N . VAL A 1 214 ? -19.476 8.130 -1.859 1.00 96.62 214 VAL A N 1
ATOM 1625 C CA . VAL A 1 214 ? -19.909 8.555 -3.203 1.00 96.62 214 VAL A CA 1
ATOM 1626 C C . VAL A 1 214 ? -18.807 9.343 -3.917 1.00 96.62 214 VAL A C 1
ATOM 1628 O O . VAL A 1 214 ? -18.534 9.091 -5.090 1.00 96.62 214 VAL A O 1
ATOM 1631 N N . ILE A 1 215 ? -18.124 10.247 -3.210 1.00 96.25 215 ILE A N 1
ATOM 1632 C CA . ILE A 1 215 ? -16.997 11.020 -3.750 1.00 96.25 215 ILE A CA 1
ATOM 1633 C C . ILE A 1 215 ? -15.868 10.102 -4.223 1.00 96.25 215 ILE A C 1
ATOM 1635 O O . ILE A 1 215 ? -15.316 10.320 -5.302 1.00 96.25 215 ILE A O 1
ATOM 1639 N N . VAL A 1 216 ? -15.544 9.056 -3.458 1.00 95.00 216 VAL A N 1
ATOM 1640 C CA . VAL A 1 216 ? -14.517 8.093 -3.873 1.00 95.00 216 VAL A CA 1
ATOM 1641 C C . VAL A 1 216 ? -14.952 7.326 -5.122 1.00 95.00 216 VAL A C 1
ATOM 1643 O O . VAL A 1 216 ? -14.148 7.171 -6.037 1.00 95.00 216 VAL A O 1
ATOM 1646 N N . VAL A 1 217 ? -16.217 6.902 -5.212 1.00 95.00 217 VAL A N 1
ATOM 1647 C CA . VAL A 1 217 ? -16.750 6.228 -6.412 1.00 95.00 217 VAL A CA 1
ATOM 1648 C C . VAL A 1 217 ? -16.637 7.125 -7.648 1.00 95.00 217 VAL A C 1
ATOM 1650 O O . VAL A 1 217 ? -16.172 6.669 -8.693 1.00 95.00 217 VAL A O 1
ATOM 1653 N N . ILE A 1 218 ? -16.981 8.410 -7.523 1.00 95.69 218 ILE A N 1
ATOM 1654 C CA . ILE A 1 218 ? -16.789 9.395 -8.598 1.00 95.69 218 ILE A CA 1
ATOM 1655 C C . ILE A 1 218 ? -15.302 9.499 -8.960 1.00 95.69 218 ILE A C 1
ATOM 1657 O O . ILE A 1 218 ? -14.949 9.481 -10.137 1.00 95.69 218 ILE A O 1
ATOM 1661 N N . GLY A 1 219 ? -14.415 9.548 -7.965 1.00 93.50 219 GLY A N 1
ATOM 1662 C CA . GLY A 1 219 ? -12.974 9.603 -8.198 1.00 93.50 219 GLY A CA 1
ATOM 1663 C C . GLY A 1 219 ? -12.414 8.384 -8.911 1.00 93.50 219 GLY A C 1
ATOM 1664 O O . GLY A 1 219 ? -11.542 8.544 -9.762 1.00 93.50 219 GLY A O 1
ATOM 1665 N N . LEU A 1 220 ? -12.927 7.188 -8.628 1.00 93.50 220 LEU A N 1
ATOM 1666 C CA . LEU A 1 220 ? -12.556 5.976 -9.356 1.00 93.50 220 LEU A CA 1
ATOM 1667 C C . LEU A 1 220 ? -13.016 6.042 -10.818 1.00 93.50 220 LEU A C 1
ATOM 1669 O O . LEU A 1 220 ? -12.230 5.729 -11.709 1.00 93.50 220 LEU A O 1
ATOM 1673 N N . ALA A 1 221 ? -14.236 6.524 -11.077 1.00 92.94 221 ALA A N 1
ATOM 1674 C CA . ALA A 1 221 ? -14.745 6.699 -12.439 1.00 92.94 221 ALA A CA 1
ATOM 1675 C C . ALA A 1 221 ? -13.928 7.724 -13.253 1.00 92.94 221 ALA A C 1
ATOM 1677 O O . ALA A 1 221 ? -13.706 7.532 -14.446 1.00 92.94 221 ALA A O 1
ATOM 1678 N N . LEU A 1 222 ? -13.430 8.782 -12.605 1.00 92.69 222 LEU A N 1
ATOM 1679 C CA . LEU A 1 222 ? -12.572 9.800 -13.226 1.00 92.69 222 LEU A CA 1
ATOM 1680 C C . LEU A 1 222 ? -11.104 9.366 -13.387 1.00 92.69 222 LEU A C 1
ATOM 1682 O O . LEU A 1 222 ? -10.332 10.063 -14.041 1.00 92.69 222 LEU A O 1
ATOM 1686 N N . GLY A 1 223 ? -10.699 8.248 -12.782 1.00 86.50 223 GLY A N 1
ATOM 1687 C CA . GLY A 1 223 ? -9.307 7.797 -12.752 1.00 86.50 223 GLY A CA 1
ATOM 1688 C C . GLY A 1 223 ? -8.777 7.222 -14.071 1.00 86.50 223 GLY A C 1
ATOM 1689 O O . GLY A 1 223 ? -7.562 7.141 -14.258 1.00 86.50 223 GLY A O 1
ATOM 1690 N N . GLY A 1 224 ? -9.672 6.847 -14.989 1.00 88.81 224 GLY A N 1
ATOM 1691 C CA . GLY A 1 224 ? -9.338 6.439 -16.355 1.00 88.81 224 GLY A CA 1
ATOM 1692 C C . GLY A 1 224 ? -8.309 5.305 -16.451 1.00 88.81 224 GLY A C 1
ATOM 1693 O O . GLY A 1 224 ? -8.283 4.379 -15.637 1.00 88.81 224 GLY A O 1
ATOM 1694 N N . THR A 1 225 ? -7.446 5.386 -17.466 1.00 88.06 225 THR A N 1
ATOM 1695 C CA . THR A 1 225 ? -6.429 4.367 -17.777 1.00 88.06 225 THR A CA 1
ATOM 1696 C C . THR A 1 225 ? -5.354 4.239 -16.698 1.00 88.06 225 THR A C 1
ATOM 1698 O O . THR A 1 225 ? -4.858 3.140 -16.470 1.00 88.06 225 THR A O 1
ATOM 1701 N N . ALA A 1 226 ? -5.031 5.317 -15.975 1.00 90.50 226 ALA A N 1
ATOM 1702 C CA . ALA A 1 226 ? -4.043 5.283 -14.895 1.00 90.50 226 ALA A CA 1
ATOM 1703 C C . ALA A 1 226 ? -4.491 4.379 -13.733 1.00 90.50 226 ALA A C 1
ATOM 1705 O O . ALA A 1 226 ? -3.702 3.570 -13.244 1.00 90.50 226 ALA A O 1
ATOM 1706 N N . ILE A 1 227 ? -5.768 4.449 -13.328 1.00 92.50 227 ILE A N 1
ATOM 1707 C CA . ILE A 1 227 ? -6.316 3.531 -12.314 1.00 92.50 227 ILE A CA 1
ATOM 1708 C C . ILE A 1 227 ? -6.325 2.089 -12.819 1.00 92.50 227 ILE A C 1
ATOM 1710 O O . ILE A 1 227 ? -5.951 1.190 -12.072 1.00 92.50 227 ILE A O 1
ATOM 1714 N N . GLN A 1 228 ? -6.699 1.855 -14.078 1.00 89.19 228 GLN A N 1
ATOM 1715 C CA . GLN A 1 228 ? -6.676 0.508 -14.657 1.00 89.19 228 GLN A CA 1
ATOM 1716 C C . GLN A 1 228 ? -5.260 -0.083 -14.667 1.00 89.19 228 GLN A C 1
ATOM 1718 O O . GLN A 1 228 ? -5.066 -1.228 -14.259 1.00 89.19 228 GLN A O 1
ATOM 1723 N N . ALA A 1 229 ? -4.267 0.711 -15.069 1.00 88.00 229 ALA A N 1
ATOM 1724 C CA . ALA A 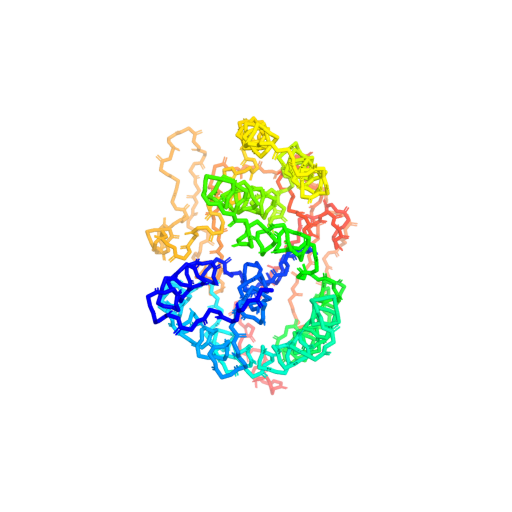1 229 ? -2.863 0.328 -15.052 1.00 88.00 229 ALA A CA 1
ATOM 1725 C C . ALA A 1 229 ? -2.382 0.008 -13.628 1.00 88.00 229 ALA A C 1
ATOM 1727 O O . ALA A 1 229 ? -1.792 -1.042 -13.396 1.00 88.00 229 ALA A O 1
ATOM 17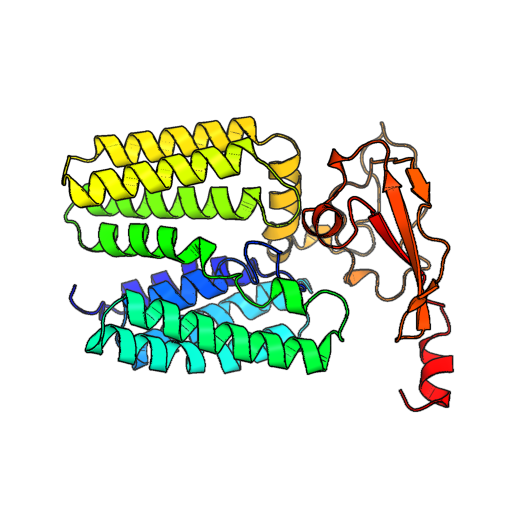28 N N . ASN A 1 230 ? -2.701 0.860 -12.650 1.00 90.19 230 ASN A N 1
ATOM 1729 C CA . ASN A 1 230 ? -2.344 0.629 -11.250 1.00 90.19 230 ASN A CA 1
ATOM 1730 C C . ASN A 1 230 ? -3.023 -0.602 -10.643 1.00 90.19 230 ASN A C 1
ATOM 1732 O O . ASN A 1 230 ? -2.395 -1.304 -9.852 1.00 90.19 230 ASN A O 1
ATOM 1736 N N . LEU A 1 231 ? -4.282 -0.873 -11.001 1.00 89.81 231 LEU A N 1
ATOM 1737 C CA . LEU A 1 231 ? -4.984 -2.089 -10.590 1.00 89.81 231 LEU A CA 1
ATOM 1738 C C . LEU A 1 231 ? -4.254 -3.324 -11.114 1.00 89.81 231 LEU A C 1
ATOM 1740 O O . LEU A 1 231 ? -3.905 -4.186 -10.314 1.00 89.81 231 LEU A O 1
ATOM 1744 N N . LYS A 1 232 ? -3.940 -3.364 -12.415 1.00 84.75 232 LYS A N 1
ATOM 1745 C CA . LYS A 1 232 ? -3.155 -4.455 -13.015 1.00 84.75 232 LYS A CA 1
ATOM 1746 C C . LYS A 1 232 ? -1.800 -4.632 -12.325 1.00 84.75 232 LYS A C 1
ATOM 1748 O O . LYS A 1 232 ? -1.414 -5.754 -12.011 1.00 84.75 232 LYS A O 1
ATOM 1753 N N . THR A 1 233 ? -1.100 -3.532 -12.043 1.00 83.50 233 THR A N 1
ATOM 1754 C CA . THR A 1 233 ? 0.208 -3.576 -11.376 1.00 83.50 233 THR A CA 1
ATOM 1755 C C . THR A 1 233 ? 0.113 -4.115 -9.949 1.00 83.50 233 THR A C 1
ATOM 1757 O O . THR A 1 233 ? 0.884 -5.000 -9.585 1.00 83.50 233 THR A O 1
ATOM 1760 N N . ALA A 1 234 ? -0.808 -3.604 -9.124 1.00 86.94 234 ALA A N 1
ATOM 1761 C CA . ALA A 1 234 ? -0.852 -3.978 -7.709 1.00 86.94 234 ALA A CA 1
ATOM 1762 C C . ALA A 1 234 ? -1.557 -5.318 -7.459 1.00 86.94 234 ALA A C 1
ATOM 1764 O O . ALA A 1 234 ? -1.207 -6.008 -6.506 1.00 86.94 234 ALA A O 1
ATOM 1765 N N . LEU A 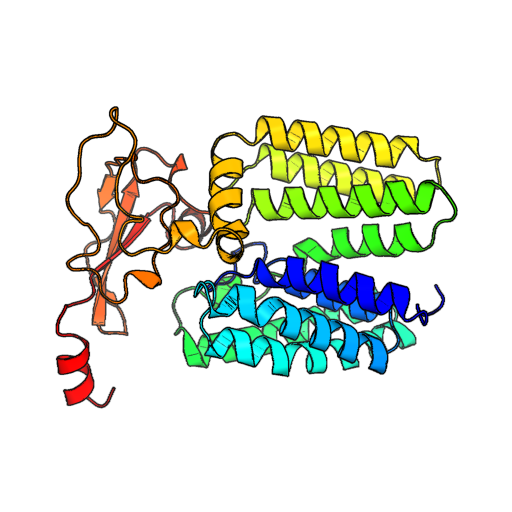1 235 ? -2.535 -5.700 -8.292 1.00 88.00 235 LEU A N 1
ATOM 1766 C CA . LEU A 1 235 ? -3.269 -6.971 -8.177 1.00 88.00 235 LEU A CA 1
ATOM 1767 C C . LEU A 1 235 ? -2.532 -8.157 -8.803 1.00 88.00 235 LEU A C 1
ATOM 1769 O O . LEU A 1 235 ? -2.984 -9.293 -8.690 1.00 88.00 235 LEU A O 1
ATOM 1773 N N . TYR A 1 236 ? -1.362 -7.920 -9.386 1.00 80.31 236 TYR A N 1
ATOM 1774 C CA . TYR A 1 236 ? -0.490 -8.941 -9.951 1.00 80.31 236 TYR A CA 1
ATOM 1775 C C . TYR A 1 236 ? -0.251 -10.184 -9.048 1.00 80.31 236 TYR A C 1
ATOM 1777 O O . TYR A 1 236 ? -0.296 -11.295 -9.579 1.00 80.31 236 TYR A O 1
ATOM 1785 N N . PRO A 1 237 ? -0.099 -10.072 -7.706 1.00 85.81 237 PRO A N 1
ATOM 1786 C CA . PRO A 1 237 ? -0.054 -11.208 -6.765 1.00 85.81 237 PRO A CA 1
ATOM 1787 C C . PRO A 1 237 ? -1.254 -12.172 -6.831 1.00 85.81 237 PRO A C 1
ATOM 1789 O O . PRO A 1 237 ? -1.142 -13.331 -6.436 1.00 85.81 237 PRO A O 1
ATOM 1792 N N . PHE A 1 238 ? -2.408 -11.695 -7.302 1.00 87.06 238 PHE A N 1
ATOM 1793 C CA . PHE A 1 238 ? -3.668 -12.439 -7.370 1.00 87.06 238 PHE A CA 1
ATOM 1794 C C . PHE A 1 238 ? -4.032 -12.899 -8.785 1.00 87.06 238 PHE A C 1
ATOM 1796 O O . PHE A 1 238 ? -4.945 -13.708 -8.944 1.00 87.06 238 PHE A O 1
ATOM 1803 N N . GLU A 1 239 ? -3.314 -12.429 -9.806 1.00 80.12 239 GLU A N 1
ATOM 1804 C CA . GLU A 1 239 ? -3.549 -12.770 -11.211 1.00 80.12 239 GLU A CA 1
ATOM 1805 C C . GLU A 1 239 ? -2.343 -13.519 -11.809 1.00 80.12 239 GLU A C 1
ATOM 1807 O O . GLU A 1 239 ? -1.628 -12.976 -12.655 1.00 80.12 239 GLU A O 1
ATOM 1812 N N . PRO A 1 240 ? -2.093 -14.782 -11.400 1.00 63.78 240 PRO A N 1
ATOM 1813 C CA . PRO A 1 240 ? -0.910 -15.551 -11.796 1.00 63.78 240 PRO A CA 1
ATOM 1814 C C . PRO A 1 240 ? -0.851 -15.864 -13.300 1.00 63.78 240 PRO A C 1
ATOM 1816 O O . PRO A 1 240 ? 0.219 -16.143 -13.828 1.00 63.78 240 PRO A O 1
ATOM 1819 N N . GLN A 1 241 ? -1.966 -15.777 -14.032 1.00 62.34 241 GLN A N 1
ATOM 1820 C CA . GLN A 1 241 ? -1.957 -15.913 -15.497 1.00 62.34 241 GLN A CA 1
ATOM 1821 C C . GLN A 1 241 ? -1.109 -14.847 -16.205 1.00 62.34 241 GLN A C 1
ATOM 1823 O O . GLN A 1 241 ? -0.536 -15.136 -17.253 1.00 62.34 241 GLN A O 1
ATOM 1828 N N . ASN A 1 242 ? -0.918 -13.671 -15.599 1.00 60.12 242 ASN A N 1
ATOM 1829 C CA . ASN A 1 242 ? -0.042 -12.626 -16.133 1.00 60.12 242 ASN A CA 1
ATOM 1830 C C . ASN A 1 242 ? 1.459 -12.968 -16.008 1.00 60.12 242 ASN A C 1
ATOM 1832 O O . ASN A 1 242 ? 2.285 -12.092 -16.225 1.00 60.12 242 ASN A O 1
ATOM 1836 N N . TRP A 1 243 ? 1.825 -14.200 -15.627 1.00 59.41 243 TRP A N 1
ATOM 1837 C CA . TRP A 1 243 ? 3.181 -14.601 -15.225 1.00 59.41 243 TRP A CA 1
ATOM 1838 C C . TRP A 1 243 ? 3.754 -15.769 -16.014 1.00 59.41 243 TRP A C 1
ATOM 1840 O O . TRP A 1 243 ? 4.885 -16.182 -15.754 1.00 59.41 243 TRP A O 1
ATOM 1850 N N . ASN A 1 244 ? 3.007 -16.302 -16.977 1.00 66.56 244 ASN A N 1
ATOM 1851 C CA . ASN A 1 244 ? 3.562 -17.298 -17.880 1.00 66.56 244 ASN A CA 1
ATOM 1852 C C . ASN A 1 244 ? 4.650 -16.662 -18.769 1.00 66.56 244 ASN A C 1
ATOM 1854 O O . ASN A 1 244 ? 4.777 -15.434 -18.867 1.00 66.56 244 ASN A O 1
ATOM 1858 N N . ASP A 1 245 ? 5.437 -17.503 -19.431 1.00 70.12 245 ASP A N 1
ATOM 1859 C CA . ASP A 1 245 ? 6.496 -17.063 -20.350 1.00 70.12 245 ASP A CA 1
ATOM 1860 C C . ASP A 1 245 ? 5.949 -16.388 -21.616 1.00 70.12 245 ASP A C 1
ATOM 1862 O O . ASP A 1 245 ? 6.712 -15.895 -22.441 1.00 70.12 245 ASP A O 1
ATOM 1866 N N . LEU A 1 246 ? 4.624 -16.332 -21.752 1.00 74.94 246 LEU A N 1
ATOM 1867 C CA . LEU A 1 246 ? 3.898 -15.774 -22.879 1.00 74.94 246 LEU A CA 1
ATOM 1868 C C . LEU A 1 246 ? 3.208 -14.440 -22.550 1.00 74.94 246 LEU A C 1
ATOM 1870 O O . LEU A 1 246 ? 2.513 -13.898 -23.397 1.00 74.94 246 LEU A O 1
ATOM 1874 N N . ARG A 1 247 ? 3.412 -13.856 -21.360 1.00 77.38 247 ARG A N 1
ATOM 1875 C CA . ARG A 1 247 ? 2.780 -12.573 -20.970 1.00 77.38 247 ARG A CA 1
ATOM 1876 C C . ARG A 1 247 ? 3.202 -11.368 -21.823 1.00 77.38 247 ARG A C 1
ATOM 1878 O O . ARG A 1 247 ? 2.654 -10.284 -21.671 1.00 77.38 247 ARG A O 1
ATOM 1885 N N . TRP A 1 248 ? 4.221 -11.537 -22.661 1.00 77.00 248 TRP A N 1
ATOM 1886 C CA . TRP A 1 248 ? 4.626 -10.556 -23.664 1.00 77.00 248 TRP A CA 1
ATOM 1887 C C . TRP A 1 248 ? 3.759 -10.610 -24.928 1.00 77.00 248 TRP A C 1
ATOM 1889 O O . TRP A 1 248 ? 3.783 -9.657 -25.704 1.00 77.00 248 TRP A O 1
ATOM 1899 N N . MET A 1 249 ? 3.028 -11.709 -25.153 1.00 76.56 249 MET A N 1
ATOM 1900 C CA . MET A 1 249 ? 2.222 -11.892 -26.355 1.00 76.56 249 MET A CA 1
ATOM 1901 C C . MET A 1 249 ? 1.128 -10.826 -26.427 1.00 76.56 249 MET A C 1
ATOM 1903 O O . MET A 1 249 ? 0.436 -10.527 -25.452 1.00 76.56 249 MET A O 1
ATOM 1907 N N . GLN A 1 250 ? 0.985 -10.238 -27.610 1.00 73.31 250 GLN A N 1
ATOM 1908 C CA . GLN A 1 250 ? -0.094 -9.314 -27.919 1.00 73.31 250 GLN A CA 1
ATOM 1909 C C . GLN A 1 250 ? -1.296 -10.091 -28.457 1.00 73.31 250 GLN A C 1
ATOM 1911 O O . GLN A 1 250 ? -1.311 -10.500 -29.615 1.00 73.31 250 GLN A O 1
ATOM 1916 N N . ASP A 1 251 ? -2.329 -10.242 -27.630 1.00 68.94 251 ASP A N 1
ATOM 1917 C CA . ASP A 1 251 ? -3.577 -10.904 -28.039 1.00 68.94 251 ASP A CA 1
ATOM 1918 C C . ASP A 1 251 ? -4.538 -9.960 -28.789 1.00 68.94 251 ASP A C 1
ATOM 1920 O O . ASP A 1 251 ? -5.554 -10.390 -29.335 1.00 68.94 251 ASP A O 1
ATOM 1924 N N . ASN A 1 252 ? -4.237 -8.657 -28.830 1.00 75.81 252 ASN A N 1
ATOM 1925 C CA . ASN A 1 252 ? -5.057 -7.668 -29.519 1.00 75.81 252 ASN A CA 1
ATOM 1926 C C . ASN A 1 252 ? -4.599 -7.483 -30.976 1.00 75.81 252 ASN A C 1
ATOM 1928 O O . ASN A 1 252 ? -3.525 -6.951 -31.249 1.00 75.81 252 ASN A O 1
ATOM 1932 N N . SER A 1 253 ? -5.470 -7.853 -31.919 1.00 75.50 253 SER A N 1
ATOM 1933 C CA . SER A 1 253 ? -5.218 -7.782 -33.363 1.00 75.50 253 SER A CA 1
ATOM 1934 C C . SER A 1 253 ? -5.047 -6.364 -33.921 1.00 75.50 253 SER A C 1
ATOM 1936 O O . SER A 1 253 ? -4.654 -6.220 -35.075 1.00 75.50 253 SER A O 1
ATOM 1938 N N . SER A 1 254 ? -5.375 -5.317 -33.154 1.00 80.69 254 SER A N 1
ATOM 1939 C CA . SER A 1 254 ? -5.134 -3.925 -33.560 1.00 80.69 254 SER A CA 1
ATOM 1940 C C . SER A 1 254 ? -3.706 -3.442 -33.279 1.00 80.69 254 SER A C 1
ATOM 1942 O O . SER A 1 254 ? -3.387 -2.302 -33.608 1.00 80.69 254 SER A O 1
ATOM 1944 N N . CYS A 1 255 ? -2.878 -4.260 -32.629 1.00 79.69 255 CYS A N 1
ATOM 1945 C CA . CYS A 1 255 ? -1.518 -3.914 -32.227 1.00 79.69 255 CYS A CA 1
ATOM 1946 C C . CYS A 1 255 ? -0.502 -4.395 -33.265 1.00 79.69 255 CYS A C 1
ATOM 1948 O O . CYS A 1 255 ? -0.708 -5.410 -33.935 1.00 79.69 255 CYS A O 1
ATOM 1950 N N . ILE A 1 256 ? 0.601 -3.659 -33.406 1.00 77.50 256 ILE A N 1
ATOM 1951 C CA . ILE A 1 256 ? 1.709 -4.073 -34.267 1.00 77.50 256 ILE A CA 1
ATOM 1952 C C . ILE A 1 256 ? 2.371 -5.285 -33.621 1.00 77.50 256 ILE A C 1
ATOM 1954 O O . ILE A 1 256 ? 2.940 -5.150 -32.542 1.00 77.50 256 ILE A O 1
ATOM 1958 N N . GLN A 1 257 ? 2.322 -6.437 -34.297 1.00 74.69 257 GLN A N 1
ATOM 1959 C CA . GLN A 1 257 ? 2.946 -7.665 -33.807 1.00 74.69 257 GLN A CA 1
ATOM 1960 C C . GLN A 1 257 ? 4.421 -7.436 -33.467 1.00 74.69 257 GLN A C 1
ATOM 1962 O O . GLN A 1 257 ? 5.199 -6.960 -34.296 1.00 74.69 257 GLN A O 1
ATOM 1967 N N . THR A 1 258 ? 4.803 -7.823 -32.254 1.00 70.94 258 THR A N 1
ATOM 1968 C CA . THR A 1 258 ? 6.181 -7.766 -31.767 1.00 70.94 258 THR A CA 1
ATOM 1969 C C . THR A 1 258 ? 6.772 -9.167 -31.644 1.00 70.94 258 THR A C 1
ATOM 1971 O O . THR A 1 258 ? 6.061 -10.173 -31.581 1.00 70.94 258 THR A O 1
ATOM 1974 N N . THR A 1 259 ? 8.101 -9.246 -31.635 1.00 78.31 259 THR A N 1
ATOM 1975 C CA . THR A 1 259 ? 8.828 -10.474 -31.299 1.00 78.31 259 THR A CA 1
ATOM 1976 C C . THR A 1 259 ? 8.855 -10.689 -29.787 1.00 78.31 259 THR A C 1
ATOM 1978 O O . THR A 1 259 ? 8.527 -9.792 -29.009 1.00 78.31 259 THR A O 1
ATOM 1981 N N . ASN A 1 260 ? 9.278 -11.878 -29.354 1.00 79.00 260 ASN A N 1
ATOM 1982 C CA . ASN A 1 260 ? 9.426 -12.191 -27.938 1.00 79.00 260 ASN A CA 1
ATOM 1983 C C . ASN A 1 260 ? 10.457 -11.272 -27.265 1.00 79.00 260 ASN A C 1
ATOM 1985 O O . ASN A 1 260 ? 11.658 -11.527 -27.314 1.00 79.00 260 ASN A O 1
ATOM 1989 N N . VAL A 1 261 ? 9.988 -10.225 -26.581 1.00 74.44 261 VAL A N 1
ATOM 1990 C CA . VAL A 1 261 ? 10.861 -9.267 -25.879 1.00 74.44 261 VAL A CA 1
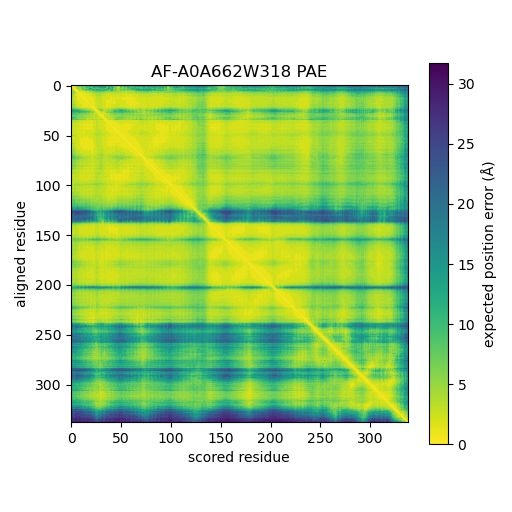ATOM 1991 C C . VAL A 1 261 ? 11.636 -9.906 -24.721 1.00 74.44 261 VAL A C 1
ATOM 1993 O O . VAL A 1 261 ? 12.638 -9.354 -24.271 1.00 74.44 261 VAL A O 1
ATOM 1996 N N . PHE A 1 262 ? 11.221 -11.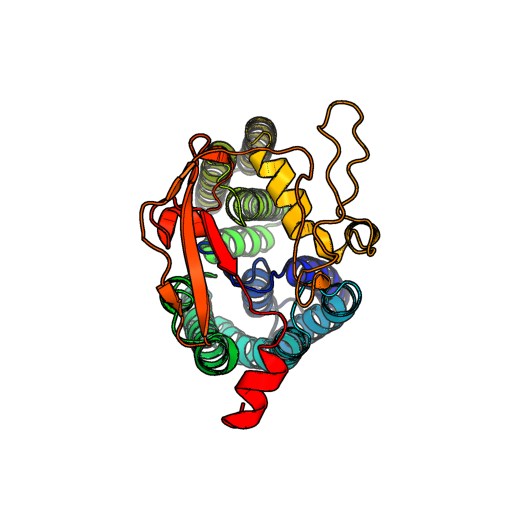081 -24.240 1.00 77.19 262 PHE A N 1
ATOM 1997 C CA . PHE A 1 262 ? 11.919 -11.785 -23.167 1.00 77.19 262 PHE A CA 1
ATOM 1998 C C . PHE A 1 262 ? 13.043 -12.702 -23.635 1.00 77.19 262 PHE A C 1
ATOM 2000 O O . PHE A 1 262 ? 13.840 -13.104 -22.792 1.00 77.19 262 PHE A O 1
ATOM 2007 N N . GLU A 1 263 ? 13.148 -13.013 -24.930 1.00 78.06 263 GLU A N 1
ATOM 2008 C CA . GLU A 1 263 ? 14.140 -13.964 -25.458 1.00 78.06 263 GLU A CA 1
ATOM 2009 C C . GLU A 1 263 ? 15.586 -13.597 -25.081 1.00 78.06 263 GLU A C 1
ATOM 2011 O O . GLU A 1 263 ? 16.422 -14.471 -24.861 1.00 78.06 263 GLU A O 1
ATOM 2016 N N . HIS A 1 264 ? 15.863 -12.301 -24.936 1.00 73.25 264 HIS A N 1
ATOM 2017 C CA . HIS A 1 264 ? 17.178 -11.775 -24.561 1.00 73.25 264 HIS A CA 1
ATOM 2018 C C . HIS A 1 264 ? 17.156 -10.965 -23.259 1.00 73.25 264 HIS A C 1
ATOM 2020 O O . HIS A 1 264 ? 18.108 -10.254 -22.951 1.00 73.25 264 HIS A O 1
ATOM 2026 N N . THR A 1 265 ? 16.071 -11.054 -22.488 1.00 72.06 265 THR A N 1
ATOM 2027 C CA . THR A 1 265 ? 15.956 -10.346 -21.212 1.00 72.06 265 THR A CA 1
ATOM 2028 C C . THR A 1 265 ? 16.520 -11.208 -20.089 1.00 72.06 265 THR A C 1
ATOM 2030 O O . THR A 1 265 ? 16.058 -12.327 -19.866 1.00 72.06 265 THR A O 1
ATOM 2033 N N . HIS A 1 266 ? 17.460 -10.670 -19.315 1.00 71.06 266 HIS A N 1
ATOM 2034 C CA . HIS A 1 266 ? 17.931 -11.325 -18.100 1.00 71.06 266 HIS A CA 1
ATOM 2035 C C . HIS A 1 266 ? 16.832 -11.333 -17.018 1.00 71.06 266 HIS A C 1
ATOM 2037 O O . HIS A 1 266 ? 16.302 -10.293 -16.634 1.00 71.06 266 HIS A O 1
ATOM 2043 N N . THR A 1 267 ? 16.481 -12.517 -16.505 1.00 71.88 267 THR A N 1
ATOM 2044 C CA . THR A 1 267 ? 15.425 -12.716 -15.490 1.00 71.88 267 THR A CA 1
ATOM 2045 C C . THR A 1 267 ? 14.081 -12.046 -15.857 1.00 71.88 267 THR A C 1
ATOM 2047 O O . THR A 1 267 ? 13.567 -11.201 -15.112 1.00 71.88 267 THR A O 1
ATOM 2050 N N . PRO A 1 268 ? 13.432 -12.447 -16.968 1.00 72.44 268 PRO A N 1
ATOM 2051 C CA . PRO A 1 268 ? 12.233 -11.773 -17.469 1.00 72.44 268 PRO A CA 1
ATOM 2052 C C . PRO A 1 268 ? 11.082 -11.817 -16.463 1.00 72.44 268 PRO A C 1
ATOM 2054 O O . PRO A 1 268 ? 10.250 -10.911 -16.442 1.00 72.44 268 PRO A O 1
ATOM 2057 N N . SER A 1 269 ? 11.048 -12.825 -15.576 1.00 68.94 269 SER A N 1
ATOM 2058 C CA . SER A 1 269 ? 10.082 -12.949 -14.472 1.00 68.94 269 SER A CA 1
ATOM 2059 C C . SER A 1 269 ? 10.070 -11.771 -13.495 1.00 68.94 269 SER A C 1
ATOM 2061 O O . SER A 1 269 ? 9.162 -11.702 -12.670 1.00 68.94 269 SER A O 1
ATOM 2063 N N . ARG A 1 270 ? 11.045 -10.853 -13.553 1.00 68.94 270 ARG A N 1
ATOM 2064 C CA . ARG A 1 270 ? 11.056 -9.600 -12.777 1.00 68.94 270 ARG A CA 1
ATOM 2065 C C . ARG A 1 270 ? 10.246 -8.480 -13.431 1.00 68.94 270 ARG A C 1
ATOM 2067 O O . ARG A 1 270 ? 9.764 -7.604 -12.719 1.00 68.94 270 ARG A O 1
ATOM 2074 N N . LEU A 1 271 ? 10.061 -8.522 -14.748 1.00 74.38 271 LEU A N 1
ATOM 2075 C CA . LEU A 1 271 ? 9.323 -7.498 -15.477 1.00 74.38 271 LEU A CA 1
ATOM 2076 C C . LEU A 1 271 ? 7.814 -7.689 -15.318 1.00 74.38 271 LEU A C 1
ATOM 2078 O O . LEU A 1 271 ? 7.298 -8.811 -15.262 1.00 74.38 271 LEU A O 1
ATOM 2082 N N . ARG A 1 272 ? 7.108 -6.563 -15.231 1.00 75.31 272 ARG A N 1
ATOM 2083 C CA . ARG A 1 272 ? 5.648 -6.481 -15.156 1.00 75.31 272 ARG A CA 1
ATOM 2084 C C . ARG A 1 272 ? 5.170 -5.776 -16.405 1.00 75.31 272 ARG A C 1
ATOM 2086 O O . ARG A 1 272 ? 5.513 -4.617 -16.610 1.00 75.31 272 ARG A O 1
ATOM 2093 N N . ILE A 1 273 ? 4.402 -6.476 -17.230 1.00 77.81 273 ILE A N 1
ATOM 2094 C CA . ILE A 1 273 ? 3.814 -5.880 -18.424 1.00 77.81 273 ILE A CA 1
ATOM 2095 C C . ILE A 1 273 ? 2.377 -5.500 -18.092 1.00 77.81 273 ILE A C 1
ATOM 2097 O O . ILE A 1 273 ? 1.556 -6.355 -17.772 1.00 77.81 273 ILE A O 1
ATOM 2101 N N . VAL A 1 274 ? 2.100 -4.199 -18.123 1.00 78.75 274 VAL A N 1
ATOM 2102 C CA . VAL A 1 274 ? 0.764 -3.639 -17.859 1.00 78.75 274 VAL A CA 1
ATOM 2103 C C . VAL A 1 274 ? -0.044 -3.527 -19.154 1.00 78.75 274 VAL A C 1
ATOM 2105 O O . VAL A 1 274 ? -1.262 -3.741 -19.160 1.00 78.75 274 VAL A O 1
ATOM 2108 N N . ASP A 1 275 ? 0.652 -3.210 -20.245 1.00 79.50 275 ASP A N 1
ATOM 2109 C CA . ASP A 1 275 ? 0.118 -3.104 -21.594 1.00 79.50 275 ASP A CA 1
ATOM 2110 C C . ASP A 1 275 ? 1.216 -3.479 -22.601 1.00 79.50 275 ASP A C 1
ATOM 2112 O O . ASP A 1 275 ? 2.346 -3.001 -22.491 1.00 79.50 275 ASP A O 1
ATOM 2116 N N . THR A 1 276 ? 0.895 -4.369 -23.538 1.00 78.56 276 THR A N 1
ATOM 2117 C CA . THR A 1 276 ? 1.786 -4.793 -24.627 1.00 78.56 276 THR A CA 1
ATOM 2118 C C . THR A 1 276 ? 1.576 -3.966 -25.896 1.00 78.56 276 THR A C 1
ATOM 2120 O O . THR A 1 276 ? 2.389 -4.063 -26.809 1.00 78.56 276 THR A O 1
ATOM 2123 N N . CYS A 1 277 ? 0.511 -3.163 -25.973 1.00 81.00 277 CYS A N 1
ATOM 2124 C CA . CYS A 1 277 ? 0.072 -2.438 -27.165 1.00 81.00 277 CYS A CA 1
ATOM 2125 C C . CYS A 1 277 ? 0.375 -0.937 -27.071 1.00 81.00 277 CYS A C 1
ATOM 2127 O O . CYS A 1 277 ? -0.492 -0.087 -27.287 1.00 81.00 277 CYS A O 1
ATOM 2129 N N . VAL A 1 278 ? 1.604 -0.603 -26.682 1.00 79.94 278 VAL A N 1
ATOM 2130 C CA . VAL A 1 278 ? 2.020 0.782 -26.468 1.00 79.94 278 VAL A CA 1
ATOM 2131 C C . VAL A 1 278 ? 3.348 1.026 -27.155 1.00 79.94 278 VAL A C 1
ATOM 2133 O O . VAL A 1 278 ? 4.363 0.460 -26.761 1.00 79.94 278 VAL A O 1
ATOM 2136 N N . ASP A 1 279 ? 3.333 1.955 -28.105 1.00 78.88 279 ASP A N 1
ATOM 2137 C CA . ASP A 1 279 ? 4.538 2.523 -28.693 1.00 78.88 279 ASP A CA 1
ATOM 2138 C C . ASP A 1 279 ? 4.775 3.926 -28.139 1.00 78.88 279 ASP A C 1
ATOM 2140 O O . ASP A 1 279 ? 3.844 4.705 -27.903 1.00 78.88 279 ASP A O 1
ATOM 2144 N N . THR A 1 280 ? 6.044 4.264 -27.929 1.00 80.56 280 THR A N 1
ATOM 2145 C CA . THR A 1 280 ? 6.445 5.602 -27.505 1.00 80.56 280 THR A CA 1
ATOM 2146 C C . THR A 1 280 ? 7.706 6.039 -28.221 1.00 80.56 280 THR A C 1
ATOM 2148 O O . THR A 1 280 ? 8.626 5.252 -28.441 1.00 80.56 280 THR A O 1
ATOM 2151 N N . VAL A 1 281 ? 7.747 7.320 -28.567 1.00 86.31 281 VAL A N 1
ATOM 2152 C CA . VAL A 1 281 ? 8.921 7.993 -29.117 1.00 86.31 281 VAL A CA 1
ATOM 2153 C C . VAL A 1 281 ? 9.354 9.050 -28.111 1.00 86.31 281 VAL A C 1
ATOM 2155 O O . VAL A 1 281 ? 8.534 9.607 -27.374 1.00 86.31 281 VAL A O 1
ATOM 2158 N N . GLY A 1 282 ? 10.654 9.305 -28.028 1.00 88.69 282 GLY A N 1
ATOM 2159 C CA . GLY A 1 282 ? 11.195 10.258 -27.077 1.00 88.69 282 GLY A CA 1
ATOM 2160 C C . GLY A 1 282 ? 12.616 10.687 -27.397 1.00 88.69 282 GLY A C 1
ATOM 2161 O O . GLY A 1 282 ? 13.239 10.209 -28.342 1.00 88.69 282 GLY A O 1
ATOM 2162 N N . VAL A 1 283 ? 13.127 11.604 -26.579 1.00 89.25 283 VAL A N 1
ATOM 2163 C CA . VAL A 1 283 ? 14.472 12.170 -26.726 1.00 89.25 283 VAL A CA 1
ATOM 2164 C C . VAL A 1 283 ? 15.370 11.660 -25.607 1.00 89.25 283 VAL A C 1
ATOM 2166 O O . VAL A 1 283 ? 15.046 11.815 -24.427 1.00 89.25 283 VAL A O 1
ATOM 2169 N N . VAL A 1 284 ? 16.527 11.107 -25.976 1.00 87.38 284 VAL A N 1
ATOM 2170 C CA . VAL A 1 284 ? 17.599 10.765 -25.033 1.00 87.38 284 VAL A CA 1
ATOM 2171 C C . VAL A 1 284 ? 18.248 12.066 -24.560 1.00 87.38 284 VAL A C 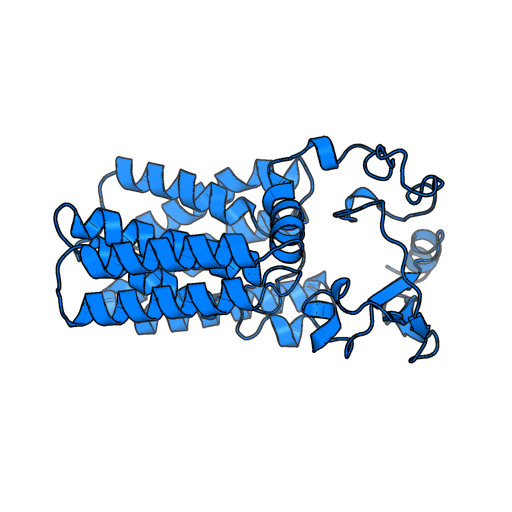1
ATOM 2173 O O . VAL A 1 284 ? 18.952 12.728 -25.322 1.00 87.38 284 VAL A O 1
ATOM 2176 N N . LYS A 1 285 ? 17.964 12.484 -23.321 1.00 74.06 285 LYS A N 1
ATOM 2177 C CA . LYS A 1 285 ? 18.513 13.739 -22.764 1.00 74.06 285 LYS A CA 1
ATOM 2178 C C . LYS A 1 285 ? 19.841 13.553 -22.043 1.00 74.06 285 LYS A C 1
ATOM 2180 O O . LYS A 1 285 ? 20.602 14.512 -21.936 1.00 74.06 285 LYS A O 1
ATOM 2185 N N . ILE A 1 286 ? 20.090 12.353 -21.532 1.00 70.56 286 ILE A N 1
ATOM 2186 C CA . ILE A 1 286 ? 21.327 11.990 -20.846 1.00 70.56 286 ILE A CA 1
ATOM 2187 C C . ILE A 1 286 ? 22.024 10.955 -21.731 1.00 70.56 286 ILE A C 1
ATOM 2189 O O . ILE A 1 286 ? 21.391 9.948 -22.056 1.00 70.56 286 ILE A O 1
ATOM 2193 N N . PRO A 1 287 ? 23.274 11.198 -22.166 1.00 71.50 287 PRO A N 1
ATOM 2194 C CA . PRO A 1 287 ? 24.014 10.204 -22.931 1.00 71.50 287 PRO A CA 1
ATOM 2195 C C . PRO A 1 287 ? 24.169 8.919 -22.102 1.00 71.50 287 PRO A C 1
ATOM 2197 O O . PRO A 1 287 ? 24.274 9.018 -20.877 1.00 71.50 287 PRO A O 1
ATOM 2200 N N . PRO A 1 288 ? 24.190 7.735 -22.740 1.00 79.38 288 PRO A N 1
ATOM 2201 C CA . PRO A 1 288 ? 24.366 6.478 -22.027 1.00 79.38 288 PRO A CA 1
ATOM 2202 C C . PRO A 1 288 ? 25.582 6.511 -21.099 1.00 79.38 288 PRO A C 1
ATOM 2204 O O . PRO A 1 288 ? 26.665 6.941 -21.503 1.00 79.38 288 PRO A O 1
ATOM 2207 N N . PHE A 1 289 ? 25.391 6.068 -19.862 1.00 78.12 289 PHE A N 1
ATOM 2208 C CA . PHE A 1 289 ? 26.430 5.970 -18.841 1.00 78.12 289 PHE A CA 1
ATOM 2209 C C . PHE A 1 289 ? 26.490 4.546 -18.287 1.00 78.12 289 PHE A C 1
ATOM 2211 O O . PHE A 1 289 ? 25.576 3.760 -18.510 1.00 78.12 289 PHE A O 1
ATOM 2218 N N . ILE A 1 290 ? 27.574 4.215 -17.588 1.00 76.94 290 ILE A N 1
ATOM 2219 C CA . ILE A 1 290 ? 27.727 2.926 -16.905 1.00 76.94 290 ILE A CA 1
ATOM 2220 C C . ILE A 1 290 ? 27.418 3.151 -15.422 1.00 76.94 290 ILE A C 1
ATOM 2222 O O . ILE A 1 290 ? 28.037 4.018 -14.798 1.00 76.94 290 ILE A O 1
ATOM 2226 N N . ALA A 1 291 ? 26.434 2.432 -14.890 1.00 71.75 291 ALA A N 1
ATOM 2227 C CA . ALA A 1 291 ? 26.057 2.457 -13.482 1.00 71.75 291 ALA A CA 1
ATOM 2228 C C . ALA A 1 291 ? 27.096 1.733 -12.604 1.00 71.75 291 ALA A C 1
ATOM 2230 O O . ALA A 1 291 ? 28.019 1.082 -13.097 1.00 71.75 291 ALA A O 1
ATOM 2231 N N . GLY A 1 292 ? 26.983 1.884 -11.281 1.00 61.97 292 GLY A N 1
ATOM 2232 C CA . GLY A 1 292 ? 27.954 1.328 -10.327 1.00 61.97 292 GLY A CA 1
ATOM 2233 C C . GLY A 1 292 ? 28.039 -0.205 -10.324 1.00 61.97 292 GLY A C 1
ATOM 2234 O O . GLY A 1 292 ? 29.058 -0.754 -9.913 1.00 61.97 292 GLY A O 1
ATOM 2235 N N . ASP A 1 293 ? 27.000 -0.879 -10.809 1.00 62.16 293 ASP A N 1
ATOM 2236 C CA . ASP A 1 293 ? 26.892 -2.331 -11.007 1.00 62.16 293 ASP A CA 1
ATOM 2237 C C . ASP A 1 293 ? 27.316 -2.795 -12.417 1.00 62.16 293 ASP A C 1
ATOM 2239 O O . ASP A 1 293 ? 27.299 -3.991 -12.720 1.00 62.16 293 ASP A O 1
ATOM 2243 N N . GLY A 1 294 ? 27.762 -1.862 -13.266 1.00 65.94 294 GLY A N 1
ATOM 2244 C CA . GLY A 1 294 ? 28.242 -2.136 -14.618 1.00 65.94 294 GLY A CA 1
ATOM 2245 C C . GLY A 1 294 ? 27.163 -2.094 -15.702 1.00 65.94 294 GLY A C 1
ATOM 2246 O O . GLY A 1 294 ? 27.494 -2.332 -16.866 1.00 65.94 294 GLY A O 1
ATOM 2247 N N . ASP A 1 295 ? 25.914 -1.767 -15.361 1.00 74.00 295 ASP A N 1
ATOM 2248 C CA . ASP A 1 295 ? 24.822 -1.685 -16.333 1.00 74.00 295 ASP A CA 1
ATOM 2249 C C . ASP A 1 295 ? 24.925 -0.426 -17.201 1.00 74.00 295 ASP A C 1
ATOM 2251 O O . ASP A 1 295 ? 25.319 0.649 -16.742 1.00 74.00 295 ASP A O 1
ATOM 2255 N N . TYR A 1 296 ? 24.557 -0.537 -18.481 1.00 78.50 296 TYR A N 1
ATOM 2256 C CA . TYR A 1 296 ? 24.471 0.625 -19.364 1.00 78.50 296 TYR A CA 1
ATOM 2257 C C . TYR A 1 296 ? 23.105 1.283 -19.222 1.00 78.50 296 TYR A C 1
ATOM 2259 O O . TYR A 1 296 ? 22.087 0.713 -19.614 1.00 78.50 296 TYR A O 1
ATOM 2267 N N . CYS A 1 297 ? 23.084 2.516 -18.732 1.00 82.50 297 CYS A N 1
ATOM 2268 C CA . CYS A 1 297 ? 21.857 3.219 -18.399 1.00 82.50 297 CYS A CA 1
ATOM 2269 C C . CYS A 1 297 ? 21.676 4.475 -19.249 1.00 82.50 297 CYS A C 1
ATOM 2271 O O . CYS A 1 297 ? 22.621 5.228 -19.496 1.00 82.50 297 CYS A O 1
ATOM 2273 N N . PHE A 1 298 ? 20.443 4.743 -19.673 1.00 84.88 298 PHE A N 1
ATOM 2274 C CA . PHE A 1 298 ? 20.061 6.015 -20.285 1.00 84.88 298 PHE A CA 1
ATOM 2275 C C . PHE A 1 298 ? 18.588 6.335 -20.029 1.00 84.88 298 PHE A C 1
ATOM 2277 O O . PHE A 1 298 ? 17.763 5.448 -19.824 1.00 84.88 298 PHE A O 1
ATOM 2284 N N . ASP A 1 299 ? 18.255 7.626 -20.072 1.00 86.69 299 ASP A N 1
ATOM 2285 C CA . ASP A 1 299 ? 16.890 8.104 -19.862 1.00 86.69 299 ASP A CA 1
ATOM 2286 C C . ASP A 1 299 ? 16.300 8.651 -21.168 1.00 86.69 299 ASP A C 1
ATOM 2288 O O . ASP A 1 299 ? 16.850 9.570 -21.791 1.00 86.69 299 ASP A O 1
ATOM 2292 N N . VAL A 1 300 ? 15.133 8.132 -21.550 1.00 88.12 300 VAL A N 1
ATOM 2293 C CA . VAL A 1 300 ? 14.348 8.606 -22.698 1.00 88.12 300 VAL A CA 1
ATOM 2294 C C . VAL A 1 300 ? 13.197 9.457 -22.185 1.00 88.12 300 VAL A C 1
ATOM 2296 O O . VAL A 1 300 ? 12.339 8.960 -21.466 1.00 88.12 300 VAL A O 1
ATOM 2299 N N . VAL A 1 301 ? 13.126 10.734 -22.553 1.00 90.69 301 VAL A N 1
ATOM 2300 C CA . VAL A 1 301 ? 11.948 11.560 -22.244 1.00 90.69 301 VAL A CA 1
ATOM 2301 C C . VAL A 1 301 ? 10.887 11.306 -23.314 1.00 90.69 301 VAL A C 1
ATOM 2303 O O . VAL A 1 301 ? 11.088 11.761 -24.443 1.00 90.69 301 VAL A O 1
ATOM 2306 N N . PRO A 1 302 ? 9.782 10.602 -23.002 1.00 90.38 302 PRO A N 1
ATOM 2307 C CA . PRO A 1 302 ? 8.766 10.289 -23.993 1.00 90.38 302 PRO A CA 1
ATOM 2308 C C . PRO A 1 302 ? 7.956 11.535 -24.359 1.00 90.38 302 PRO A C 1
ATOM 2310 O O . PRO A 1 302 ? 7.717 12.412 -23.521 1.00 90.38 302 PRO A O 1
ATOM 2313 N N . GLU A 1 303 ? 7.474 11.585 -25.598 1.00 90.19 303 GLU A N 1
ATOM 2314 C CA . GLU A 1 303 ? 6.491 12.579 -26.037 1.00 90.19 303 GLU A CA 1
ATOM 2315 C C . GLU A 1 303 ? 5.175 12.413 -25.265 1.00 90.19 303 GLU A C 1
ATOM 2317 O O . GLU A 1 303 ? 4.615 13.382 -24.744 1.00 90.19 303 GLU A O 1
ATOM 2322 N N . ASN A 1 304 ? 4.721 11.163 -25.103 1.00 88.19 304 ASN A N 1
ATOM 2323 C CA . ASN A 1 304 ? 3.569 10.832 -24.276 1.00 88.19 304 ASN A CA 1
ATOM 2324 C C . ASN A 1 304 ? 3.974 10.632 -22.808 1.00 88.19 304 ASN A C 1
ATOM 2326 O O . ASN A 1 304 ? 4.380 9.549 -22.381 1.00 88.19 304 ASN A O 1
ATOM 2330 N N . LYS A 1 305 ? 3.790 11.677 -21.999 1.00 85.25 305 LYS A N 1
ATOM 2331 C CA . LYS A 1 305 ? 4.107 11.647 -20.563 1.00 85.25 305 LYS A CA 1
ATOM 2332 C C . LYS A 1 305 ? 3.177 10.771 -19.724 1.00 85.25 305 LYS A C 1
ATOM 2334 O O . LYS A 1 305 ? 3.529 10.468 -18.589 1.00 85.25 305 LYS A O 1
ATOM 2339 N N . ASN A 1 306 ? 2.030 10.338 -20.251 1.00 82.56 306 ASN A N 1
ATOM 2340 C CA . ASN A 1 306 ? 1.102 9.477 -19.508 1.00 82.56 306 ASN A CA 1
ATOM 2341 C C . ASN A 1 306 ? 1.668 8.066 -19.269 1.00 82.56 306 ASN A C 1
ATOM 2343 O O . ASN A 1 306 ? 1.133 7.326 -18.451 1.00 82.56 306 ASN A O 1
ATOM 2347 N N . LEU A 1 307 ? 2.759 7.713 -19.956 1.00 81.38 307 LEU A N 1
ATOM 2348 C CA . LEU A 1 307 ? 3.499 6.463 -19.773 1.00 81.38 307 LEU A CA 1
ATOM 2349 C C . LEU A 1 307 ? 4.476 6.506 -18.593 1.00 81.38 307 LEU A C 1
ATOM 2351 O O . LEU A 1 307 ? 5.068 5.491 -18.241 1.00 81.38 307 LEU A O 1
ATOM 2355 N N . LEU A 1 308 ? 4.679 7.680 -17.994 1.00 87.06 308 LEU A N 1
ATOM 2356 C CA . LEU A 1 308 ? 5.638 7.860 -16.916 1.00 87.06 308 LEU A CA 1
ATOM 2357 C C . LEU A 1 308 ? 4.989 7.552 -15.571 1.00 87.06 308 LEU A C 1
ATOM 2359 O O . LEU A 1 308 ? 3.991 8.162 -15.180 1.00 87.06 308 LEU A O 1
ATOM 2363 N N . GLY A 1 309 ? 5.612 6.639 -14.829 1.00 87.38 309 GLY A N 1
ATOM 2364 C CA . GLY A 1 309 ? 5.275 6.433 -13.433 1.00 87.38 309 GLY A CA 1
ATOM 2365 C C . GLY A 1 309 ? 5.737 7.601 -12.556 1.00 87.38 309 GLY A C 1
ATOM 2366 O O . GLY A 1 309 ? 6.589 8.410 -12.932 1.00 87.38 309 GLY A O 1
ATOM 2367 N N . VAL A 1 310 ? 5.221 7.654 -11.331 1.00 84.31 310 VAL A N 1
ATOM 2368 C CA . VAL A 1 310 ? 5.628 8.603 -10.284 1.00 84.31 310 VAL A CA 1
ATOM 2369 C C . VAL A 1 310 ? 7.150 8.578 -10.081 1.00 84.31 310 VAL A C 1
ATOM 2371 O O . VAL A 1 310 ? 7.772 9.633 -9.960 1.00 84.31 310 VAL A O 1
ATOM 2374 N N . GLY A 1 311 ? 7.751 7.382 -10.127 1.00 80.19 311 GLY A N 1
ATOM 2375 C CA . GLY A 1 311 ? 9.201 7.166 -10.104 1.00 80.19 311 GLY A CA 1
ATOM 2376 C C . GLY A 1 311 ? 9.950 7.985 -11.146 1.00 80.19 311 GLY A C 1
ATOM 2377 O O . GLY A 1 311 ? 10.842 8.767 -10.820 1.00 80.19 311 GLY A O 1
ATOM 2378 N N . ASN A 1 312 ? 9.529 7.857 -12.400 1.00 84.50 312 ASN A N 1
ATOM 2379 C CA . ASN A 1 312 ? 10.136 8.549 -13.528 1.00 84.50 312 ASN A CA 1
ATOM 2380 C C . ASN A 1 312 ? 9.988 10.070 -13.426 1.00 84.50 312 ASN A C 1
ATOM 2382 O O . ASN A 1 312 ? 10.924 10.820 -13.708 1.00 84.50 312 ASN A O 1
ATOM 2386 N N . LEU A 1 313 ? 8.814 10.537 -13.002 1.00 85.25 313 LEU A N 1
ATOM 2387 C CA . LEU A 1 313 ? 8.529 11.965 -12.879 1.00 85.25 313 LEU A CA 1
ATOM 2388 C C . LEU A 1 313 ? 9.409 12.636 -11.817 1.00 85.25 313 LEU A C 1
ATOM 2390 O O . LEU A 1 313 ? 9.898 13.741 -12.048 1.00 85.25 313 LEU A O 1
ATOM 2394 N N . ILE A 1 314 ? 9.629 11.966 -10.682 1.00 80.56 314 ILE A N 1
ATOM 2395 C CA . ILE A 1 314 ? 10.324 12.543 -9.525 1.00 80.56 314 ILE A CA 1
ATOM 2396 C C . ILE A 1 314 ? 11.832 12.291 -9.589 1.00 80.56 314 ILE A C 1
ATOM 2398 O O . ILE A 1 314 ? 12.613 13.234 -9.483 1.00 80.56 314 ILE A O 1
ATOM 2402 N N . LEU A 1 315 ? 12.249 11.038 -9.783 1.00 77.38 315 LEU A N 1
ATOM 2403 C CA . LEU A 1 315 ? 13.661 10.644 -9.698 1.00 77.38 315 LEU A CA 1
ATOM 2404 C C . LEU A 1 315 ? 14.402 10.855 -11.019 1.00 77.38 315 LEU A C 1
ATOM 2406 O O . LEU A 1 315 ? 15.580 11.200 -11.024 1.00 77.38 315 LEU A O 1
ATOM 2410 N N . ARG A 1 316 ? 13.706 10.687 -12.148 1.00 79.31 316 ARG A N 1
ATOM 2411 C CA . ARG A 1 316 ? 14.300 10.736 -13.496 1.00 79.31 316 ARG A CA 1
ATOM 2412 C C . ARG A 1 316 ? 13.895 11.986 -14.281 1.00 79.31 316 ARG A C 1
ATOM 2414 O O . ARG A 1 316 ? 14.053 12.042 -15.495 1.00 79.31 316 ARG A O 1
ATOM 2421 N N . LYS A 1 317 ? 13.345 13.007 -13.605 1.00 83.69 317 LYS A N 1
ATOM 2422 C CA . LYS A 1 317 ? 12.944 14.304 -14.196 1.00 83.69 317 LYS A CA 1
ATOM 2423 C C . LYS A 1 317 ? 12.064 14.155 -15.452 1.00 83.69 317 LYS A C 1
ATOM 2425 O O . LYS A 1 317 ? 12.162 14.945 -16.394 1.00 83.69 317 LYS A O 1
ATOM 2430 N N . GLY A 1 318 ? 11.202 13.138 -15.458 1.00 85.25 318 GLY A N 1
ATOM 2431 C CA . GLY A 1 318 ? 10.320 12.807 -16.576 1.00 85.25 318 GLY A CA 1
ATOM 2432 C C . GLY A 1 318 ? 10.937 11.903 -17.649 1.00 85.25 318 GLY A C 1
ATOM 2433 O O . GLY A 1 318 ? 10.388 11.826 -18.744 1.00 85.25 318 GLY A O 1
ATOM 2434 N N . GLY A 1 319 ? 12.064 11.250 -17.366 1.00 86.94 319 GLY A N 1
ATOM 2435 C CA . GLY A 1 319 ? 12.671 10.229 -18.216 1.00 86.94 319 GLY A CA 1
ATOM 2436 C C . GLY A 1 319 ? 12.186 8.816 -17.882 1.00 86.94 319 GLY A C 1
ATOM 2437 O O . GLY A 1 319 ? 12.087 8.432 -16.714 1.00 86.94 319 GLY A O 1
ATOM 2438 N N . LEU A 1 320 ? 11.899 8.027 -18.913 1.00 86.38 320 LEU A N 1
ATOM 2439 C CA . LEU A 1 320 ? 11.825 6.575 -18.833 1.00 86.38 320 LEU A CA 1
ATOM 2440 C C . LEU A 1 320 ? 13.251 6.036 -18.702 1.00 86.38 320 LEU A C 1
ATOM 2442 O O . LEU A 1 320 ? 14.068 6.256 -19.593 1.00 86.38 320 LEU A O 1
ATOM 2446 N N . HIS A 1 321 ? 13.532 5.370 -17.587 1.00 83.31 321 HIS A N 1
ATOM 2447 C CA . HIS A 1 321 ? 14.840 4.789 -17.323 1.00 83.31 321 HIS A CA 1
ATOM 2448 C C . HIS A 1 321 ? 14.985 3.469 -18.071 1.00 83.31 321 HIS A C 1
ATOM 2450 O O . HIS A 1 321 ? 14.111 2.608 -17.946 1.00 83.31 321 HIS A O 1
ATOM 2456 N N . ILE A 1 322 ? 16.061 3.330 -18.837 1.00 80.12 322 ILE A N 1
ATOM 2457 C CA . ILE A 1 322 ? 16.412 2.108 -19.551 1.00 80.12 322 ILE A CA 1
ATOM 2458 C C . ILE A 1 322 ? 17.754 1.621 -19.021 1.00 80.12 322 ILE A C 1
ATOM 2460 O O . ILE A 1 322 ? 18.732 2.366 -19.041 1.00 80.12 322 ILE A O 1
ATOM 2464 N N . GLU A 1 323 ? 17.774 0.364 -18.590 1.00 77.94 323 GLU A N 1
ATOM 2465 C CA . GLU A 1 323 ? 18.965 -0.362 -18.158 1.00 77.94 323 GLU A CA 1
ATOM 2466 C C . GLU A 1 323 ? 19.219 -1.484 -19.170 1.00 77.94 323 GLU A C 1
ATOM 2468 O O . GLU A 1 323 ? 18.332 -2.292 -19.466 1.00 77.94 323 GLU A O 1
ATOM 2473 N N . VAL A 1 324 ? 20.417 -1.504 -19.746 1.00 75.00 324 VAL A N 1
ATOM 2474 C CA . VAL A 1 324 ? 20.880 -2.547 -20.659 1.00 75.00 324 VAL A CA 1
ATOM 2475 C C . VAL A 1 324 ? 21.909 -3.381 -19.918 1.00 75.00 324 VAL A C 1
ATOM 2477 O O . VAL A 1 324 ? 23.047 -2.958 -19.710 1.00 75.00 324 VAL A O 1
ATOM 2480 N N . VAL A 1 325 ? 21.475 -4.582 -19.550 1.00 72.38 325 VAL A N 1
ATOM 2481 C CA . VAL A 1 325 ? 22.273 -5.566 -18.826 1.00 72.38 325 VAL A CA 1
ATOM 2482 C C . VAL A 1 325 ? 23.015 -6.451 -19.835 1.00 72.38 325 VAL A C 1
ATOM 2484 O O . VAL A 1 325 ? 22.358 -7.133 -20.631 1.00 72.38 325 VAL A O 1
ATOM 2487 N N . PRO A 1 326 ? 24.361 -6.472 -19.848 1.00 66.38 326 PRO A N 1
ATOM 2488 C CA . PRO A 1 326 ? 25.117 -7.355 -20.730 1.00 66.38 326 PRO A CA 1
ATOM 2489 C C . PRO A 1 326 ? 24.803 -8.831 -20.454 1.00 66.38 326 PRO A C 1
ATOM 2491 O O . PRO A 1 326 ? 24.798 -9.278 -19.310 1.00 66.38 326 PRO A O 1
ATOM 2494 N N . ALA A 1 327 ? 24.584 -9.625 -21.506 1.00 66.00 327 ALA A N 1
ATOM 2495 C CA . ALA A 1 327 ? 24.226 -11.041 -21.363 1.00 66.00 327 ALA A CA 1
ATOM 2496 C C . ALA A 1 327 ? 25.315 -11.892 -20.675 1.00 66.00 327 ALA A C 1
ATOM 2498 O O . ALA A 1 327 ? 25.022 -12.966 -20.155 1.00 66.00 327 ALA A O 1
ATOM 2499 N N . ASP A 1 328 ? 26.568 -11.430 -20.665 1.00 66.06 328 ASP A N 1
ATOM 2500 C CA . ASP A 1 328 ? 27.697 -12.084 -20.009 1.00 66.06 328 ASP A CA 1
ATOM 2501 C C . ASP A 1 328 ? 28.081 -11.450 -18.662 1.00 66.06 328 ASP A C 1
ATOM 2503 O O . ASP A 1 328 ? 29.122 -11.805 -18.108 1.00 66.06 328 ASP A O 1
ATOM 2507 N N . GLN A 1 329 ? 27.240 -10.575 -18.097 1.00 65.44 329 GLN A N 1
ATOM 2508 C CA . GLN A 1 329 ? 27.506 -9.897 -16.826 1.00 65.44 329 GLN A CA 1
ATOM 2509 C C . GLN A 1 329 ? 27.825 -10.884 -15.690 1.00 65.44 329 GLN A C 1
ATOM 2511 O O . GLN A 1 329 ? 28.798 -10.671 -14.978 1.00 65.44 329 GLN A O 1
ATOM 2516 N N . GLU A 1 330 ? 27.116 -12.015 -15.554 1.00 63.62 330 GLU A N 1
ATOM 2517 C CA . GLU A 1 330 ? 27.460 -13.030 -14.536 1.00 63.62 330 GLU A CA 1
ATOM 2518 C C . GLU A 1 330 ? 28.871 -13.611 -14.715 1.00 63.62 330 GLU A C 1
ATOM 2520 O O . GLU A 1 330 ? 29.542 -13.931 -13.734 1.00 63.62 330 GLU A O 1
ATOM 2525 N N . ARG A 1 331 ? 29.329 -13.775 -15.962 1.00 64.19 331 ARG A N 1
ATOM 2526 C CA . ARG A 1 331 ? 30.681 -14.262 -16.262 1.00 64.19 331 ARG A CA 1
ATOM 2527 C C . ARG A 1 331 ? 31.717 -13.199 -15.904 1.00 64.19 331 ARG A C 1
ATOM 2529 O O . ARG A 1 331 ? 32.711 -13.525 -15.267 1.00 64.19 331 ARG A O 1
ATOM 2536 N N . VAL A 1 332 ? 31.462 -11.950 -16.290 1.00 58.56 332 VAL A N 1
ATOM 2537 C CA . VAL A 1 332 ? 32.374 -10.818 -16.073 1.00 58.56 332 VAL A CA 1
ATOM 2538 C C . VAL A 1 332 ? 32.469 -10.456 -14.586 1.00 58.56 332 VAL A C 1
ATOM 2540 O O . VAL A 1 332 ? 33.570 -10.263 -14.078 1.00 58.56 332 VAL A O 1
ATOM 2543 N N . LEU A 1 333 ? 31.345 -10.426 -13.862 1.00 58.88 333 LEU A N 1
ATOM 2544 C CA . LEU A 1 333 ? 31.306 -10.108 -12.431 1.00 58.88 333 LEU A CA 1
ATOM 2545 C C . LEU A 1 333 ? 31.920 -11.220 -11.563 1.00 58.88 333 LEU A C 1
ATOM 2547 O O . LEU A 1 333 ? 32.612 -10.914 -10.591 1.00 58.88 333 LEU A O 1
ATOM 2551 N N . LYS A 1 334 ? 31.768 -12.500 -11.943 1.00 55.34 334 LYS A N 1
ATOM 2552 C CA . LYS A 1 334 ? 32.442 -13.621 -11.256 1.00 55.34 334 LYS A CA 1
ATOM 2553 C C . LYS A 1 334 ? 33.965 -13.503 -11.273 1.00 55.34 334 LYS A C 1
ATOM 2555 O O . LYS A 1 334 ? 34.612 -13.886 -10.302 1.00 55.34 334 LYS A O 1
ATOM 2560 N N . GLU A 1 335 ? 34.549 -12.987 -12.354 1.00 50.12 335 GLU A N 1
ATOM 2561 C CA . GLU A 1 335 ? 36.006 -12.830 -12.475 1.00 50.12 335 GLU A CA 1
ATOM 2562 C C . GLU A 1 335 ? 36.569 -11.717 -11.575 1.00 50.12 335 GLU A C 1
ATOM 2564 O O . GLU A 1 335 ? 37.754 -11.742 -11.242 1.00 50.12 335 GLU A O 1
ATOM 2569 N N . ILE A 1 336 ? 35.724 -10.785 -11.123 1.00 47.31 336 ILE A N 1
ATOM 2570 C CA . ILE A 1 336 ? 36.101 -9.679 -10.227 1.00 47.31 336 ILE A CA 1
ATOM 2571 C C . ILE A 1 336 ? 35.557 -9.828 -8.795 1.00 47.31 336 ILE A C 1
ATOM 2573 O O . ILE A 1 336 ? 35.716 -8.916 -7.985 1.00 47.31 336 ILE A O 1
ATOM 2577 N N . GLY A 1 337 ? 34.990 -10.990 -8.452 1.00 39.94 337 GLY A N 1
ATOM 2578 C CA . GLY A 1 337 ? 34.603 -11.342 -7.081 1.00 39.94 337 GLY A CA 1
ATOM 2579 C C . GLY A 1 337 ? 33.183 -10.948 -6.662 1.00 39.94 337 GLY A C 1
ATOM 2580 O O . GLY A 1 337 ? 32.950 -10.796 -5.462 1.00 39.94 337 GLY A O 1
ATOM 2581 N N . GLY A 1 338 ? 32.270 -10.775 -7.624 1.00 37.75 338 GLY A N 1
ATOM 2582 C CA . GLY A 1 338 ? 30.822 -10.696 -7.383 1.00 37.75 338 GLY A CA 1
ATOM 2583 C C . GLY A 1 338 ? 30.199 -12.040 -7.021 1.00 37.75 338 GLY A C 1
ATOM 2584 O O . GLY A 1 338 ? 30.652 -13.079 -7.558 1.00 37.75 338 GLY A O 1
#

Sequence (338 aa):
MDPVTDKKWLCLFVILGGLGTSLMVNAPAIFLGYGFAYLTMLLAAWLFKPRDAFLAVLGATILALPFLILPKSAFTEVTLLNVLVRPLVTYPASIIRWRNGPLVSALSLTALESIAALAIAILYYGDDGIHTGLAVFGLFLAPFAYAIYRSLERGGAEKIVGAFGGSIACIAFYFSLITFPAVPTALLSIIALLLLFYWLVRREGVTIPAIGVVIVVIGLALGGTAIQANLKTALYPFEPQNWNDLRWMQDNSSCIQTTNVFEHTHTPSRLRIVDTCVDTVGVVKIPPFIAGDGDYCFDVVPENKNLLGVGNLILRKGGLHIEVVPADQERVLKEIGG

Secondary structure (DSSP, 8-state):
------HHHHHHHHHHHHHHHTT--SSPBTTTBTTHHHHHHHHHHHHS-HHHHHHHHHHHHHHHHHHHHTTTSS-HHHHHHHHHHHHHHHHHHHHHHHHH-HHHHHHHHHHHHHHHHHHHHHHHT-SSSHHHHHTTTTGGGHHHHHHHHHHHTS-HHHHHHHHHHHHHHHHHHHHHHSSS--HHHHHHHHHHHHHHHHHHHHT--THHHHHHHHHHHHHHHTTHHHHHHHHHHHHGGG-GGGGSTTTT----TTSPP---TTTT-SSGGG---S-SS----EEEEEEEEE-TTS-EEEEEEES-GGG--HHHHHHSTTPEEEEE--TTHHHHHHHTT-

Solvent-accessible surface area (backbone atoms only — not comparable to full-atom values): 17729 Å² total; per-residue (Å²): 132,79,66,62,77,55,64,67,60,46,52,51,46,18,53,56,34,6,62,36,34,27,41,33,49,69,66,58,22,70,59,37,24,47,39,40,38,49,44,38,39,52,47,30,19,72,41,23,50,35,71,54,15,21,50,33,42,34,47,6,40,56,63,13,42,62,32,22,46,74,68,44,46,27,54,60,67,61,52,52,46,50,42,61,48,48,19,64,51,24,23,57,22,9,49,38,23,78,74,66,32,66,68,57,13,50,54,50,36,48,54,52,49,31,54,53,50,45,54,49,36,65,74,73,65,49,85,79,67,53,66,80,34,44,74,59,17,49,58,72,46,46,65,34,44,48,45,23,57,60,18,61,71,45,64,74,68,46,15,55,45,30,27,46,28,24,46,54,24,43,51,44,31,47,41,12,47,54,41,27,71,12,62,59,15,32,53,29,13,50,51,22,49,54,40,41,53,52,38,71,72,70,68,62,72,59,62,50,29,51,51,22,40,53,40,30,54,53,13,58,69,66,17,54,69,33,32,54,43,23,47,54,61,44,48,40,39,78,43,58,78,71,63,50,99,59,55,71,63,71,87,55,88,91,42,83,87,73,76,74,75,52,83,82,41,82,68,49,79,76,65,80,78,78,70,76,79,73,87,84,56,61,48,71,78,45,78,78,43,72,46,98,88,68,34,41,32,36,31,33,33,46,74,64,61,87,79,46,32,54,63,22,48,69,79,45,77,48,15,51,78,44,76,49,72,63,94,56,45,73,63,59,37,49,76,75,73,98

Mean predicted aligned error: 7.14 Å

Foldseek 3Di:
DDADPDVVVLVVLLVVLLVQQLLAAAAQFQAAGRGCLLLSLLLLLLRHALVSSLVSSLSSLVSSLCLCPVLPRYDNVVSVCSNVQSSVLSNVLSVCCVVPNSVVSSVSSLVSQLVSQVVCCVVPPNDAPSNSRSNCHNVVLSLLSVQLSLLCVDDDPSNVLSNVLSVLLSVQLCLCARWFHLPLLNVLSVVLSVLSVVCSVVVDPSVSSVVSVVSNVVSCVSSPPSSLLSCQSSCSSVCSVCQPQCVLADPDPVADGDDSPCPQDDPCSSDGDSDNRDDWDFDFPDPWDQDPLRWTKTWGQTPPLSPGIPCCVPSVVRTDIDTHDDSCSVVVVVVVPD

Radius of gyration: 21.39 Å; Cα contacts (8 Å, |Δi|>4): 527; chains: 1; bounding box: 61×35×62 Å

pLDDT: mean 84.35, std 12.33, range [37.75, 98.06]